Protein AF-A0A1I4W750-F1 (afdb_monomer_lite)

Radius of gyration: 28.83 Å; chains: 1; bounding box: 119×56×58 Å

Secondary structure (DSSP, 8-state):
------------------------PPPHHHHH-----GGGG-----TT--TTTHHHHHHHHHH-EEE-SPPSTT--S--HHHHHHHHHHHH--HHHHHHHTT-SSHHHHHHHHHHHHHH-GGGHHHHHHHHHT--S-EEEEETTEEEEE-THHHHHHHHHTTS-TTTTTT-HHHHHHHHHHTT-TT--HHHHHHHHHS-PPPHHHHHHHHHHHHTS--HHHHHHHHHHSTTTSHHHHHHHHHT--

Structure (mmCIF, N/CA/C/O backbone):
data_AF-A0A1I4W750-F1
#
_entry.id   AF-A0A1I4W750-F1
#
loop_
_atom_site.group_PDB
_atom_site.id
_atom_site.type_symbol
_atom_site.label_atom_id
_atom_site.label_alt_id
_atom_site.label_comp_id
_atom_site.label_asym_id
_atom_site.label_entity_id
_atom_site.label_seq_id
_atom_site.pdbx_PDB_ins_code
_atom_site.Cartn_x
_atom_site.Cartn_y
_atom_site.Cartn_z
_atom_site.occupancy
_atom_site.B_iso_or_equiv
_atom_site.auth_seq_id
_atom_site.auth_comp_id
_atom_site.auth_asym_id
_atom_site.auth_atom_id
_atom_site.pdbx_PDB_model_num
ATOM 1 N N . MET A 1 1 ? 98.056 -35.260 -12.278 1.00 38.66 1 MET A N 1
ATOM 2 C CA . MET A 1 1 ? 97.946 -34.156 -11.297 1.00 38.66 1 MET A CA 1
ATOM 3 C C . MET A 1 1 ? 96.641 -34.309 -10.538 1.00 38.66 1 MET A C 1
ATOM 5 O O . MET A 1 1 ? 95.724 -34.930 -11.050 1.00 38.66 1 MET A O 1
ATOM 9 N N . LYS A 1 2 ? 96.663 -33.876 -9.280 1.00 33.31 2 LYS A N 1
ATOM 10 C CA . LYS A 1 2 ? 95.925 -34.411 -8.132 1.00 33.31 2 LYS A CA 1
ATOM 11 C C . LYS A 1 2 ? 94.395 -34.360 -8.227 1.00 33.31 2 LYS A C 1
ATOM 13 O O . LYS A 1 2 ? 93.810 -33.332 -8.540 1.00 33.31 2 LYS A O 1
ATOM 18 N N . VAL A 1 3 ? 93.817 -35.491 -7.826 1.00 42.12 3 VAL A N 1
ATOM 19 C CA . VAL A 1 3 ? 92.472 -35.687 -7.278 1.00 42.12 3 VAL A CA 1
ATOM 20 C C . VAL A 1 3 ? 92.354 -34.963 -5.935 1.00 42.12 3 VAL A C 1
ATOM 22 O O . VAL A 1 3 ? 93.258 -35.080 -5.109 1.00 42.12 3 VAL A O 1
ATOM 25 N N . SER A 1 4 ? 91.240 -34.270 -5.714 1.00 36.25 4 SER A N 1
ATOM 26 C CA . SER A 1 4 ? 90.586 -34.044 -4.412 1.00 36.25 4 SER A CA 1
ATOM 27 C C . SER A 1 4 ? 89.293 -33.270 -4.704 1.00 36.25 4 SER A C 1
ATOM 29 O O . SER A 1 4 ? 89.349 -32.298 -5.443 1.00 36.25 4 SER A O 1
ATOM 31 N N . GLY A 1 5 ? 88.096 -33.602 -4.240 1.00 37.75 5 GLY A N 1
ATOM 32 C CA . GLY A 1 5 ? 87.638 -34.608 -3.302 1.00 37.75 5 GLY A CA 1
ATOM 33 C C . GLY A 1 5 ? 86.206 -34.245 -2.870 1.00 37.75 5 GLY A C 1
ATOM 34 O O . GLY A 1 5 ? 85.763 -33.120 -3.075 1.00 37.75 5 GLY A O 1
ATOM 35 N N . ILE A 1 6 ? 85.561 -35.206 -2.205 1.00 45.19 6 ILE A N 1
ATOM 36 C CA . ILE A 1 6 ? 84.594 -35.003 -1.110 1.00 45.19 6 ILE A CA 1
ATOM 37 C C . ILE A 1 6 ? 83.117 -34.744 -1.494 1.00 45.19 6 ILE A C 1
ATOM 39 O O . ILE A 1 6 ? 82.680 -33.637 -1.782 1.00 45.19 6 ILE A O 1
ATOM 43 N N . PHE A 1 7 ? 82.352 -35.842 -1.416 1.00 45.00 7 PHE A N 1
ATOM 44 C CA . PHE A 1 7 ? 81.093 -36.016 -0.669 1.00 45.00 7 PHE A CA 1
ATOM 45 C C . PHE A 1 7 ? 80.439 -34.771 -0.029 1.00 45.00 7 PHE A C 1
ATOM 47 O O . PHE A 1 7 ? 80.984 -34.228 0.924 1.00 45.00 7 PHE A O 1
ATOM 54 N N . ALA A 1 8 ? 79.187 -34.471 -0.395 1.00 41.06 8 ALA A N 1
ATOM 55 C CA . ALA A 1 8 ? 78.150 -33.969 0.528 1.00 41.06 8 ALA A CA 1
ATOM 56 C C . ALA A 1 8 ? 76.766 -34.061 -0.153 1.00 41.06 8 ALA A C 1
ATOM 58 O O . ALA A 1 8 ? 76.518 -33.409 -1.158 1.00 41.06 8 ALA A O 1
ATOM 59 N N . VAL A 1 9 ? 75.965 -35.070 0.199 1.00 44.44 9 VAL A N 1
ATOM 60 C CA . VAL A 1 9 ? 74.750 -34.964 1.037 1.00 44.44 9 VAL A CA 1
ATOM 61 C C . VAL A 1 9 ? 73.609 -34.168 0.389 1.00 44.44 9 VAL A C 1
ATOM 63 O O . VAL A 1 9 ? 73.591 -32.944 0.336 1.00 44.44 9 VAL A O 1
ATOM 66 N N . ILE A 1 10 ? 72.618 -34.947 -0.042 1.00 46.97 10 ILE A N 1
ATOM 67 C CA . ILE A 1 10 ? 71.251 -34.560 -0.384 1.00 46.97 10 ILE A CA 1
ATOM 68 C C . ILE A 1 10 ? 70.611 -33.869 0.828 1.00 46.97 10 ILE A C 1
ATOM 70 O O . ILE A 1 10 ? 70.472 -34.486 1.882 1.00 46.97 10 ILE A O 1
ATOM 74 N N . LEU A 1 11 ? 70.160 -32.625 0.660 1.00 40.12 11 LEU A N 1
ATOM 75 C CA . LEU A 1 11 ? 69.142 -32.030 1.524 1.00 40.12 11 LEU A CA 1
ATOM 76 C C . LEU A 1 11 ? 68.148 -31.248 0.656 1.00 40.12 11 LEU A C 1
ATOM 78 O O . LEU A 1 11 ? 68.338 -30.081 0.323 1.00 40.12 11 LEU A O 1
ATOM 82 N N . THR A 1 12 ? 67.082 -31.928 0.249 1.00 44.03 12 THR A N 1
ATOM 83 C CA . THR A 1 12 ? 65.890 -31.319 -0.341 1.00 44.03 12 THR A CA 1
ATOM 84 C C . THR A 1 12 ? 65.170 -30.505 0.732 1.00 44.03 12 THR A C 1
ATOM 86 O O . THR A 1 12 ? 64.362 -31.046 1.484 1.00 44.03 12 THR A O 1
ATOM 89 N N . ILE A 1 13 ? 65.452 -29.205 0.818 1.00 43.91 13 ILE A N 1
ATOM 90 C CA . ILE A 1 13 ? 64.596 -28.266 1.551 1.00 43.91 13 ILE A CA 1
ATOM 91 C C . ILE A 1 13 ? 63.452 -27.897 0.608 1.00 43.91 13 ILE A C 1
ATOM 93 O O . ILE A 1 13 ? 63.533 -26.949 -0.170 1.00 43.91 13 ILE A O 1
ATOM 97 N N . THR A 1 14 ? 62.379 -28.684 0.642 1.00 47.34 14 THR A N 1
ATOM 98 C CA . THR A 1 14 ? 61.088 -28.251 0.112 1.00 47.34 14 THR A CA 1
ATOM 99 C C . THR A 1 14 ? 60.612 -27.091 0.978 1.00 47.34 14 THR A C 1
ATOM 101 O O . THR A 1 14 ? 60.123 -27.300 2.089 1.00 47.34 14 THR A O 1
ATOM 104 N N . LEU A 1 15 ? 60.779 -25.864 0.486 1.00 38.19 15 LEU A N 1
ATOM 105 C CA . LEU A 1 15 ? 60.087 -24.692 1.009 1.00 38.19 15 LEU A CA 1
ATOM 106 C C . LEU A 1 15 ? 58.591 -24.882 0.734 1.00 38.19 15 LEU A C 1
ATOM 108 O O . LEU A 1 15 ? 58.060 -24.425 -0.276 1.00 38.19 15 LEU A O 1
ATOM 112 N N . PHE A 1 16 ? 57.914 -25.593 1.637 1.00 39.41 16 PHE A N 1
ATOM 113 C CA . PHE A 1 16 ? 56.481 -25.446 1.837 1.00 39.41 16 PHE A CA 1
ATOM 114 C C . PHE A 1 16 ? 56.254 -23.988 2.229 1.00 39.41 16 PHE A C 1
ATOM 116 O O . PHE A 1 16 ? 56.382 -23.601 3.390 1.00 39.41 16 PHE A O 1
ATOM 123 N N . SER A 1 17 ? 55.969 -23.158 1.229 1.00 35.94 17 SER A N 1
ATOM 124 C CA . SER A 1 17 ? 55.389 -21.845 1.444 1.00 35.94 17 SER A CA 1
ATOM 125 C C . SER A 1 17 ? 53.976 -22.084 1.974 1.00 35.94 17 SER A C 1
ATOM 127 O O . SER A 1 17 ? 53.010 -22.200 1.222 1.00 35.94 17 SER A O 1
ATOM 129 N N . CYS A 1 18 ? 53.871 -22.254 3.292 1.00 39.53 18 CYS A N 1
ATOM 130 C CA . CYS A 1 18 ? 52.630 -22.062 4.017 1.00 39.53 18 CYS A CA 1
ATOM 131 C C . CYS A 1 18 ? 52.207 -20.610 3.785 1.00 39.53 18 CYS A C 1
ATOM 133 O O . CYS A 1 18 ? 52.582 -19.715 4.538 1.00 39.53 18 CYS A O 1
ATOM 135 N N . HIS A 1 19 ? 51.406 -20.362 2.751 1.00 44.03 19 HIS A N 1
ATOM 136 C CA . HIS A 1 19 ? 50.415 -19.302 2.837 1.00 44.03 19 HIS A CA 1
ATOM 137 C C . HIS A 1 19 ? 49.451 -19.713 3.949 1.00 44.03 19 HIS A C 1
ATOM 139 O O . HIS A 1 19 ? 48.446 -20.382 3.711 1.00 44.03 19 HIS A O 1
ATOM 145 N N . GLN A 1 20 ? 49.789 -19.348 5.189 1.00 44.53 20 GLN A N 1
ATOM 146 C CA . GLN A 1 20 ? 48.770 -19.150 6.202 1.00 44.53 20 GLN A CA 1
ATOM 147 C C . GLN A 1 20 ? 47.792 -18.152 5.588 1.00 44.53 20 GLN A C 1
ATOM 149 O O . GLN A 1 20 ? 48.117 -16.980 5.410 1.00 44.53 20 GLN A O 1
ATOM 154 N N . LYS A 1 21 ? 46.613 -18.641 5.188 1.00 46.72 21 LYS A N 1
ATOM 155 C CA . LYS A 1 21 ? 45.444 -17.782 5.061 1.00 46.72 21 LYS A CA 1
ATOM 156 C C . LYS A 1 21 ? 45.343 -17.078 6.403 1.00 46.72 21 LYS A C 1
ATOM 158 O O . LYS A 1 21 ? 45.044 -17.724 7.403 1.00 46.72 21 LYS A O 1
ATOM 163 N N . GLU A 1 22 ? 45.653 -15.789 6.430 1.00 49.31 22 GLU A N 1
ATOM 164 C CA . GLU A 1 22 ? 45.221 -14.946 7.528 1.00 49.31 22 GLU A CA 1
ATOM 165 C C . GLU A 1 22 ? 43.698 -15.062 7.555 1.00 49.31 22 GLU A C 1
ATOM 167 O O . GLU A 1 22 ? 42.996 -14.528 6.692 1.00 49.31 22 GLU A O 1
ATOM 172 N N . GLU A 1 23 ? 43.182 -15.848 8.497 1.00 51.22 23 GLU A N 1
ATOM 173 C CA . GLU A 1 23 ? 41.786 -15.769 8.882 1.00 51.22 23 GLU A CA 1
ATOM 174 C C . GLU A 1 23 ? 41.585 -14.346 9.390 1.00 51.22 23 GLU A C 1
ATOM 176 O O . GLU A 1 23 ? 41.929 -14.012 10.527 1.00 51.22 23 GLU A O 1
ATOM 181 N N . LYS A 1 24 ? 41.095 -13.470 8.505 1.00 55.84 24 LYS A N 1
ATOM 182 C CA . LYS A 1 24 ? 40.598 -12.159 8.898 1.00 55.84 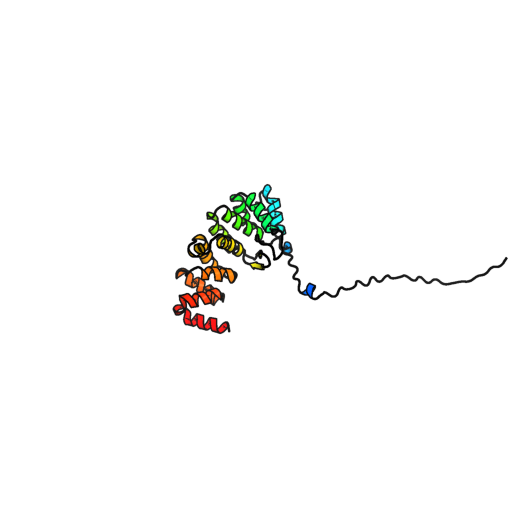24 LYS A CA 1
ATOM 183 C C . LYS A 1 24 ? 39.534 -12.418 9.951 1.00 55.84 24 LYS A C 1
ATOM 185 O O . LYS A 1 24 ? 38.442 -12.882 9.629 1.00 55.84 24 LYS A O 1
ATOM 190 N N . LYS A 1 25 ? 39.877 -12.170 11.216 1.00 58.31 25 LYS A N 1
ATOM 191 C CA . LYS A 1 25 ? 38.898 -12.157 12.298 1.00 58.31 25 LYS A CA 1
ATOM 192 C C . LYS A 1 25 ? 37.808 -11.173 11.870 1.00 58.31 25 LYS A C 1
ATOM 194 O O . LYS A 1 25 ? 38.175 -10.047 11.524 1.00 58.31 25 LYS A O 1
ATOM 199 N N . PRO A 1 26 ? 36.530 -11.584 11.836 1.00 54.59 26 PRO A N 1
ATOM 200 C CA . PRO A 1 26 ? 35.458 -10.700 11.406 1.00 54.59 26 PRO A CA 1
ATOM 201 C C . PRO A 1 26 ? 35.518 -9.442 12.265 1.00 54.59 26 PRO A C 1
ATOM 203 O O . PRO A 1 26 ? 35.554 -9.519 13.499 1.00 54.59 26 PRO A O 1
ATOM 206 N N . VAL A 1 27 ? 35.629 -8.286 11.614 1.00 62.16 27 VAL A N 1
ATOM 207 C CA . VAL A 1 27 ? 35.565 -7.014 12.328 1.00 62.16 27 VAL A CA 1
ATOM 208 C C . VAL A 1 27 ? 34.128 -6.894 12.824 1.00 62.16 27 VAL A C 1
ATOM 210 O O . VAL A 1 27 ? 33.207 -7.323 12.139 1.00 62.16 27 VAL A O 1
ATOM 213 N N . ILE A 1 28 ? 33.903 -6.342 14.018 1.00 60.75 28 ILE A N 1
ATOM 214 C CA . ILE A 1 28 ? 32.554 -6.230 14.607 1.00 60.75 28 ILE A CA 1
ATOM 215 C C . ILE A 1 28 ? 31.558 -5.588 13.624 1.00 60.75 28 ILE A C 1
ATOM 217 O O . ILE A 1 28 ? 30.398 -5.970 13.600 1.00 60.75 28 ILE A O 1
ATOM 221 N N . THR A 1 29 ? 32.014 -4.677 12.764 1.00 58.53 29 THR A N 1
ATOM 222 C CA . THR A 1 29 ? 31.214 -4.110 11.671 1.00 58.53 29 THR A CA 1
ATOM 223 C C . THR A 1 29 ? 30.664 -5.149 10.699 1.00 58.53 29 THR A C 1
ATOM 225 O O . THR A 1 29 ? 29.508 -5.021 10.328 1.00 58.53 29 THR A O 1
ATOM 228 N N . ASP A 1 30 ? 31.418 -6.192 10.352 1.00 59.22 30 ASP A N 1
ATOM 229 C CA . ASP A 1 30 ? 30.972 -7.250 9.432 1.00 59.22 30 ASP A CA 1
ATOM 230 C C . ASP A 1 30 ? 29.878 -8.133 10.064 1.00 59.22 30 ASP A C 1
ATOM 232 O O . ASP A 1 30 ? 29.073 -8.733 9.360 1.00 59.22 30 ASP A O 1
ATOM 236 N N . LEU A 1 31 ? 29.831 -8.199 11.403 1.00 59.12 31 LEU A N 1
ATOM 237 C CA . LEU A 1 31 ? 28.767 -8.861 12.173 1.00 59.12 31 LEU A CA 1
ATOM 238 C C . LEU A 1 31 ? 27.527 -7.972 12.368 1.00 59.12 31 LEU A C 1
ATOM 240 O O . LEU A 1 31 ? 26.495 -8.465 12.813 1.00 59.12 31 LEU A O 1
ATOM 244 N N . LEU A 1 32 ? 27.644 -6.670 12.095 1.00 57.28 32 LEU A N 1
ATOM 245 C CA . LEU A 1 32 ? 26.581 -5.673 12.254 1.00 57.28 32 LEU A CA 1
ATOM 246 C C . LEU A 1 32 ? 26.037 -5.168 10.910 1.00 57.28 32 LEU A C 1
ATOM 248 O O . LEU A 1 32 ? 25.091 -4.382 10.891 1.00 57.28 32 LEU A O 1
ATOM 252 N N . THR A 1 33 ? 26.641 -5.576 9.796 1.00 57.47 33 THR A N 1
ATOM 253 C CA . THR A 1 33 ? 26.137 -5.317 8.450 1.00 57.47 33 THR A CA 1
ATOM 254 C C . THR A 1 33 ? 25.256 -6.472 8.007 1.00 57.47 33 THR A C 1
ATOM 256 O O . THR A 1 33 ? 25.757 -7.546 7.679 1.00 57.47 33 THR A O 1
ATOM 259 N N . ASP A 1 34 ? 23.950 -6.230 7.964 1.00 59.03 34 ASP A N 1
ATOM 260 C CA . ASP A 1 34 ? 23.022 -7.116 7.271 1.00 59.03 34 ASP A CA 1
ATOM 261 C C . ASP A 1 34 ? 23.288 -7.046 5.756 1.00 59.03 34 ASP A C 1
ATOM 263 O O . ASP A 1 34 ? 23.282 -5.969 5.151 1.00 59.03 34 ASP A O 1
ATOM 267 N N . ASP A 1 35 ? 23.546 -8.203 5.139 1.00 62.59 35 ASP A N 1
ATOM 268 C CA . ASP A 1 35 ? 23.645 -8.343 3.684 1.00 62.59 35 ASP A CA 1
ATOM 269 C C . ASP A 1 35 ? 22.237 -8.482 3.094 1.00 62.59 35 ASP A C 1
ATOM 271 O O . ASP A 1 35 ? 21.648 -9.568 3.039 1.00 62.59 35 ASP A O 1
ATOM 275 N N . PHE A 1 36 ? 21.666 -7.345 2.704 1.00 67.62 36 PHE A N 1
ATOM 276 C CA . PHE A 1 36 ? 20.333 -7.260 2.123 1.00 67.62 36 PHE A CA 1
ATOM 277 C C . PHE A 1 36 ? 20.334 -7.655 0.636 1.00 67.62 36 PHE A C 1
ATOM 279 O O . PHE A 1 36 ? 20.197 -6.814 -0.254 1.00 67.62 36 PHE A O 1
ATOM 286 N N . ASP A 1 37 ? 20.478 -8.950 0.352 1.00 78.06 37 ASP A N 1
ATOM 287 C CA . ASP A 1 37 ? 20.351 -9.485 -1.008 1.00 78.06 37 ASP A CA 1
ATOM 288 C C . ASP A 1 37 ? 18.903 -9.893 -1.328 1.00 78.06 37 ASP A C 1
ATOM 290 O O . ASP A 1 37 ? 18.505 -11.052 -1.180 1.00 78.06 37 ASP A O 1
ATOM 294 N N . TYR A 1 38 ? 18.121 -8.928 -1.812 1.00 80.81 38 TYR A N 1
ATOM 295 C CA . TYR A 1 38 ? 16.720 -9.117 -2.217 1.00 80.81 38 TYR A CA 1
ATOM 296 C C . TYR A 1 38 ? 16.552 -9.911 -3.523 1.00 80.81 38 TYR A C 1
ATOM 298 O O . TYR A 1 38 ? 15.435 -10.285 -3.896 1.00 80.81 38 TYR A O 1
ATOM 306 N N . THR A 1 39 ? 17.650 -10.174 -4.241 1.00 81.94 39 THR A N 1
ATOM 307 C CA . THR A 1 39 ? 17.609 -10.840 -5.549 1.00 81.94 39 THR A CA 1
ATOM 308 C C . THR A 1 39 ? 17.369 -12.345 -5.432 1.00 81.94 39 THR A C 1
ATOM 310 O O . THR A 1 39 ? 16.914 -12.971 -6.390 1.00 81.94 39 THR A O 1
ATOM 313 N N . LYS A 1 40 ? 17.605 -12.928 -4.249 1.00 77.69 40 LYS A N 1
ATOM 314 C CA . LYS A 1 40 ? 17.425 -14.365 -3.975 1.00 77.69 40 LYS A CA 1
ATOM 315 C C . LYS A 1 40 ? 15.981 -14.834 -4.161 1.00 77.69 40 LYS A C 1
ATOM 317 O O . LYS A 1 40 ? 15.767 -15.947 -4.636 1.00 77.69 40 LYS A O 1
ATOM 322 N N . ASP A 1 41 ? 15.018 -13.962 -3.873 1.00 80.75 41 ASP A N 1
ATOM 323 C CA . ASP A 1 41 ? 13.582 -14.246 -3.985 1.00 80.75 41 ASP A CA 1
ATOM 324 C C . ASP A 1 41 ? 12.957 -13.658 -5.264 1.00 80.75 41 ASP A C 1
ATOM 326 O O . ASP A 1 41 ? 11.731 -13.584 -5.408 1.00 80.75 41 ASP A O 1
ATOM 330 N N . ALA A 1 42 ? 13.789 -13.223 -6.218 1.00 85.75 42 ALA A N 1
ATOM 331 C CA . ALA A 1 42 ? 13.329 -12.629 -7.464 1.00 85.75 42 ALA A CA 1
ATOM 332 C C . ALA A 1 42 ? 12.555 -13.643 -8.318 1.00 85.75 42 ALA A C 1
ATOM 334 O O . ALA A 1 42 ? 13.102 -14.600 -8.869 1.00 85.75 42 ALA A O 1
ATOM 335 N N . VAL A 1 43 ? 11.261 -13.386 -8.507 1.00 88.81 43 VAL A N 1
ATOM 336 C CA . VAL A 1 43 ? 10.428 -14.139 -9.449 1.00 88.81 43 VAL A CA 1
ATOM 337 C C . VAL A 1 43 ? 10.452 -13.441 -10.800 1.00 88.81 43 VAL A C 1
ATOM 339 O O . VAL A 1 43 ? 10.073 -12.276 -10.898 1.00 88.81 43 VAL A O 1
ATOM 342 N N . PHE A 1 44 ? 10.850 -14.152 -11.856 1.00 89.31 44 PHE A N 1
ATOM 343 C CA . PHE A 1 44 ? 10.721 -13.665 -13.228 1.00 89.31 44 PHE A CA 1
ATOM 344 C C . PHE A 1 44 ? 9.514 -14.306 -13.911 1.00 89.31 44 PHE A C 1
ATOM 346 O O . PHE A 1 44 ? 9.558 -15.459 -14.341 1.00 89.31 44 PHE A O 1
ATOM 353 N N . ASP A 1 45 ? 8.435 -13.538 -14.029 1.00 91.19 45 ASP A N 1
ATOM 354 C CA . ASP A 1 45 ? 7.233 -13.941 -14.746 1.00 91.19 45 ASP A CA 1
ATOM 355 C C . ASP A 1 45 ? 7.108 -13.152 -16.048 1.00 91.19 45 ASP A C 1
ATOM 357 O O . ASP A 1 45 ? 6.840 -11.951 -16.057 1.00 91.19 45 ASP A O 1
ATOM 361 N N . SER A 1 46 ? 7.352 -13.850 -17.155 1.00 87.25 46 SER A N 1
ATOM 362 C CA . SER A 1 46 ? 7.236 -13.300 -18.508 1.00 87.25 46 SER A CA 1
ATOM 363 C C . SER A 1 46 ? 5.924 -13.677 -19.194 1.00 87.25 46 SER A C 1
ATOM 365 O O . SER A 1 46 ? 5.716 -13.310 -20.356 1.00 87.25 46 SER A O 1
ATOM 367 N N . LEU A 1 47 ? 5.038 -14.396 -18.495 1.00 85.00 47 LEU A N 1
ATOM 368 C CA . LEU A 1 47 ? 3.736 -14.759 -19.027 1.00 85.00 47 LEU A CA 1
ATOM 369 C C . LEU A 1 47 ? 2.927 -13.480 -19.262 1.00 85.00 47 LEU A C 1
ATOM 371 O O . LEU A 1 47 ? 2.859 -12.607 -18.403 1.00 85.00 47 LEU A O 1
ATOM 375 N N . ASN A 1 48 ? 2.341 -13.354 -20.452 1.00 83.56 48 ASN A N 1
ATOM 376 C CA . ASN A 1 48 ? 1.557 -12.185 -20.867 1.00 83.56 48 ASN A CA 1
ATOM 377 C C . ASN A 1 48 ? 2.320 -10.845 -20.859 1.00 83.56 48 ASN A C 1
ATOM 379 O O . ASN A 1 48 ? 1.691 -9.794 -20.922 1.00 83.56 48 ASN A O 1
ATOM 383 N N . VAL A 1 49 ? 3.662 -10.856 -20.838 1.00 94.38 49 VAL A N 1
ATOM 384 C CA . VAL A 1 49 ? 4.471 -9.632 -20.944 1.00 94.38 49 VAL A CA 1
ATOM 385 C C . VAL A 1 49 ? 4.718 -9.282 -22.422 1.00 94.38 49 VAL A C 1
ATOM 387 O O . VAL A 1 49 ? 5.412 -10.043 -23.120 1.00 94.38 49 VAL A O 1
ATOM 390 N N . PRO A 1 50 ? 4.219 -8.126 -22.912 1.00 94.31 50 PRO A N 1
ATOM 391 C CA . PRO A 1 50 ? 4.454 -7.654 -24.275 1.00 94.31 50 PRO A CA 1
ATOM 392 C C . PRO A 1 50 ? 5.944 -7.571 -24.595 1.00 94.31 50 PRO A C 1
ATOM 394 O O . PRO A 1 50 ? 6.755 -7.178 -23.753 1.00 94.31 50 PRO A O 1
ATOM 397 N N . GLN A 1 51 ? 6.321 -7.906 -25.832 1.00 95.81 51 GLN A N 1
ATOM 398 C CA . GLN A 1 51 ? 7.730 -7.999 -26.231 1.00 95.81 51 GLN A CA 1
ATOM 399 C C . GLN A 1 51 ? 8.519 -6.718 -25.927 1.00 95.81 51 GLN A C 1
ATOM 401 O O . GLN A 1 51 ? 9.648 -6.804 -25.443 1.00 95.81 51 GLN A O 1
ATOM 406 N N . HIS A 1 52 ? 7.916 -5.548 -26.150 1.00 97.62 52 HIS A N 1
ATOM 407 C CA . HIS A 1 52 ? 8.569 -4.259 -25.934 1.00 97.62 52 HIS A CA 1
ATOM 408 C C . HIS A 1 52 ? 8.785 -3.917 -24.444 1.00 97.62 52 HIS A C 1
ATOM 410 O O . HIS A 1 52 ? 9.658 -3.112 -24.128 1.00 97.62 52 HIS A O 1
ATOM 416 N N . LEU A 1 53 ? 8.058 -4.563 -23.521 1.00 98.12 53 LEU A N 1
ATOM 417 C CA . LEU A 1 53 ? 8.194 -4.366 -22.071 1.00 98.12 53 LEU A CA 1
ATOM 418 C C . LEU A 1 53 ? 9.104 -5.396 -21.398 1.00 98.12 53 LEU A C 1
ATOM 420 O O . LEU A 1 53 ? 9.559 -5.160 -20.280 1.00 98.12 53 LEU A O 1
ATOM 424 N N . ARG A 1 54 ? 9.426 -6.517 -22.062 1.00 96.44 54 ARG A N 1
ATOM 425 C CA . ARG A 1 54 ? 10.173 -7.642 -21.459 1.00 96.44 54 ARG A CA 1
ATOM 426 C C . ARG A 1 54 ? 11.469 -7.226 -20.782 1.00 96.44 54 ARG A C 1
ATOM 428 O O . ARG A 1 54 ? 11.769 -7.721 -19.699 1.00 96.44 54 ARG A O 1
ATOM 435 N N . LYS A 1 55 ? 12.235 -6.322 -21.402 1.00 97.31 55 LYS A N 1
ATOM 436 C CA . LYS A 1 55 ? 13.479 -5.831 -20.802 1.00 97.31 55 LYS A CA 1
ATOM 437 C C . LYS A 1 55 ? 13.206 -5.052 -19.514 1.00 97.31 55 LYS A C 1
ATOM 439 O O . LYS A 1 55 ? 13.846 -5.326 -18.511 1.00 97.31 55 LYS A O 1
ATOM 444 N N . ILE A 1 56 ? 12.247 -4.129 -19.535 1.00 98.19 56 ILE A N 1
ATOM 445 C CA . ILE A 1 56 ? 11.905 -3.303 -18.370 1.00 98.19 56 ILE A CA 1
ATOM 446 C C . ILE A 1 56 ? 11.378 -4.187 -17.232 1.00 98.19 56 ILE A C 1
ATOM 448 O O . ILE A 1 56 ? 11.831 -4.064 -16.099 1.00 98.19 56 ILE A O 1
ATOM 452 N N . VAL A 1 57 ? 10.486 -5.129 -17.548 1.00 97.88 57 VAL A N 1
ATOM 453 C CA . VAL A 1 57 ? 9.948 -6.114 -16.597 1.00 97.88 57 VAL A CA 1
ATOM 454 C C . VAL A 1 57 ? 11.057 -6.962 -15.979 1.00 97.88 57 VAL A C 1
ATOM 456 O O . VAL A 1 57 ? 11.074 -7.152 -14.763 1.00 97.88 57 VAL A O 1
ATOM 459 N N . LYS A 1 58 ? 12.016 -7.430 -16.787 1.00 96.62 58 LYS A N 1
ATOM 460 C CA . LYS A 1 58 ? 13.182 -8.169 -16.294 1.00 96.62 58 LYS A CA 1
ATOM 461 C C . LYS A 1 58 ? 14.051 -7.318 -15.377 1.00 96.62 58 LYS A C 1
ATOM 463 O O . LYS A 1 58 ? 14.455 -7.808 -14.327 1.00 96.62 58 LYS A O 1
ATOM 468 N N . ASP A 1 59 ? 14.319 -6.073 -15.758 1.00 97.31 59 ASP A N 1
ATOM 469 C CA . ASP A 1 59 ? 15.161 -5.166 -14.979 1.00 97.31 59 ASP A CA 1
ATOM 470 C C . ASP A 1 59 ? 14.511 -4.860 -13.609 1.00 97.31 59 ASP A C 1
ATOM 472 O O . ASP A 1 59 ? 15.211 -4.873 -12.601 1.00 97.31 59 ASP A O 1
ATOM 476 N N . ILE A 1 60 ? 13.180 -4.685 -13.547 1.00 97.75 60 ILE A N 1
ATOM 477 C CA . ILE A 1 60 ? 12.436 -4.507 -12.280 1.00 97.75 60 ILE A CA 1
ATOM 478 C C . ILE A 1 60 ? 12.470 -5.776 -11.426 1.00 97.75 60 ILE A C 1
ATOM 480 O O . ILE A 1 60 ? 12.812 -5.735 -10.242 1.00 97.75 60 ILE A O 1
ATOM 484 N N . SER A 1 61 ? 12.118 -6.909 -12.039 1.00 96.75 61 SER A N 1
ATOM 485 C CA . SER A 1 61 ? 11.960 -8.183 -11.330 1.00 96.75 61 SER A CA 1
ATOM 486 C C . SER A 1 61 ? 13.283 -8.696 -10.768 1.00 96.75 61 SER A C 1
ATOM 488 O O . SER A 1 61 ? 13.284 -9.300 -9.706 1.00 96.75 61 SER A O 1
ATOM 490 N N . SER A 1 62 ? 14.403 -8.438 -11.456 1.00 95.56 62 SER A N 1
ATOM 491 C CA . SER A 1 62 ? 15.741 -8.859 -11.009 1.00 95.56 62 SER A CA 1
ATOM 492 C C . SER A 1 62 ? 16.191 -8.153 -9.730 1.00 95.56 62 SER A C 1
ATOM 494 O O . SER A 1 62 ? 16.937 -8.737 -8.956 1.00 95.56 62 SER A O 1
ATOM 496 N N . LEU A 1 63 ? 15.768 -6.902 -9.524 1.00 95.19 63 LEU A N 1
ATOM 497 C CA . LEU A 1 63 ? 16.099 -6.142 -8.317 1.00 95.19 63 LEU A CA 1
ATOM 498 C C . LEU A 1 63 ? 15.159 -6.483 -7.153 1.00 95.19 63 LEU A C 1
ATOM 500 O O . LEU A 1 63 ? 15.579 -6.422 -6.005 1.00 95.19 63 LEU A O 1
ATOM 504 N N . ASN A 1 64 ? 13.909 -6.856 -7.456 1.00 95.81 64 ASN A N 1
ATOM 505 C CA . ASN A 1 64 ? 12.926 -7.381 -6.500 1.00 95.81 64 ASN A CA 1
ATOM 506 C C . ASN A 1 64 ? 12.724 -6.533 -5.224 1.00 95.81 64 ASN A C 1
ATOM 508 O O . ASN A 1 64 ? 12.365 -7.047 -4.168 1.00 95.81 64 ASN A O 1
ATOM 512 N N . ILE A 1 65 ? 12.901 -5.217 -5.346 1.00 95.94 65 ILE A N 1
ATOM 513 C CA . ILE A 1 65 ? 12.681 -4.234 -4.284 1.00 95.94 65 ILE A CA 1
ATOM 514 C C . ILE A 1 65 ? 11.824 -3.076 -4.802 1.00 95.94 65 ILE A C 1
ATOM 516 O O . ILE A 1 65 ? 12.044 -2.570 -5.905 1.00 95.94 65 ILE A O 1
ATOM 520 N N . TYR A 1 66 ? 10.824 -2.657 -4.035 1.00 97.12 66 TYR A N 1
ATOM 521 C CA . TYR A 1 66 ? 10.081 -1.436 -4.311 1.00 97.12 66 TYR A CA 1
ATOM 522 C C . TYR A 1 66 ? 10.853 -0.233 -3.759 1.00 97.12 66 TYR A C 1
ATOM 524 O O . TYR A 1 66 ? 10.988 -0.062 -2.552 1.00 97.12 66 TYR A O 1
ATOM 532 N N . GLU A 1 67 ? 11.340 0.614 -4.657 1.00 96.19 67 GLU A N 1
ATOM 533 C CA . GLU A 1 67 ? 12.026 1.862 -4.330 1.00 96.19 67 GLU A CA 1
ATOM 534 C C . GLU A 1 67 ? 11.170 3.082 -4.693 1.00 96.19 67 GLU A C 1
ATOM 536 O O . GLU A 1 67 ? 10.548 3.126 -5.765 1.00 96.19 67 GLU A O 1
ATOM 541 N N . THR A 1 68 ? 11.180 4.093 -3.823 1.00 93.56 68 THR A N 1
ATOM 542 C CA . THR A 1 68 ? 10.625 5.427 -4.107 1.00 93.56 68 THR A CA 1
ATOM 543 C C . THR A 1 68 ? 11.649 6.302 -4.846 1.00 93.56 68 THR A C 1
ATOM 545 O O . THR A 1 68 ? 12.770 5.882 -5.126 1.00 93.56 68 THR A O 1
ATOM 548 N N . GLU A 1 69 ? 11.279 7.539 -5.195 1.00 91.25 69 GLU A N 1
ATOM 549 C CA . GLU A 1 69 ? 12.206 8.478 -5.845 1.00 91.25 69 GLU A CA 1
ATOM 550 C C . GLU A 1 69 ? 13.394 8.863 -4.955 1.00 91.25 69 GLU A C 1
ATOM 552 O O . GLU A 1 69 ? 14.477 9.168 -5.459 1.00 91.25 69 GLU A O 1
ATOM 557 N N . GLN A 1 70 ? 13.197 8.866 -3.635 1.00 84.06 70 GLN A N 1
ATOM 558 C CA . GLN A 1 70 ? 14.207 9.337 -2.700 1.00 84.06 70 GLN A CA 1
ATOM 559 C C . GLN A 1 70 ? 15.247 8.250 -2.436 1.00 84.06 70 GLN A C 1
ATOM 561 O O . GLN A 1 70 ? 14.944 7.187 -1.895 1.00 84.06 70 GLN A O 1
ATOM 566 N N . GLY A 1 71 ? 16.498 8.550 -2.786 1.00 81.44 71 GLY A N 1
ATOM 567 C CA . GLY A 1 71 ? 17.652 7.776 -2.343 1.00 81.44 71 GLY A CA 1
ATOM 568 C C . GLY A 1 71 ? 17.984 8.026 -0.869 1.00 81.44 71 GLY A C 1
ATOM 569 O O . GLY A 1 71 ? 17.458 8.940 -0.230 1.00 81.44 71 GLY A O 1
ATOM 570 N N . GLY A 1 72 ? 18.865 7.193 -0.310 1.00 76.88 72 GLY A N 1
ATOM 571 C CA . GLY A 1 72 ? 19.372 7.377 1.051 1.00 76.88 72 GLY A CA 1
ATOM 572 C C . GLY A 1 72 ? 20.107 8.710 1.235 1.00 76.88 72 GLY A C 1
ATOM 573 O O . GLY A 1 72 ? 20.473 9.385 0.274 1.00 76.88 72 GLY A O 1
ATOM 574 N N . LYS A 1 73 ? 20.354 9.109 2.487 1.00 77.06 73 LYS A N 1
ATOM 575 C CA . LYS A 1 73 ? 21.093 10.341 2.796 1.00 77.06 73 LYS A CA 1
ATOM 576 C C . LYS A 1 73 ? 22.447 10.352 2.074 1.00 77.06 73 LYS A C 1
ATOM 578 O O . LYS A 1 73 ? 23.271 9.471 2.290 1.00 77.06 73 LYS A O 1
ATOM 583 N N . GLY A 1 74 ? 22.677 11.381 1.258 1.00 78.00 74 GLY A N 1
ATOM 584 C CA . GLY A 1 74 ? 23.899 11.529 0.459 1.00 78.00 74 GLY A CA 1
ATOM 585 C C . GLY A 1 74 ? 23.862 10.831 -0.904 1.00 78.00 74 GLY A C 1
ATOM 586 O O . GLY A 1 74 ? 24.825 10.952 -1.655 1.00 78.00 74 GLY A O 1
ATOM 587 N N . ALA A 1 75 ? 22.768 10.146 -1.251 1.00 82.44 75 ALA A N 1
ATOM 588 C CA . ALA A 1 75 ? 22.567 9.632 -2.597 1.00 82.44 75 ALA A CA 1
ATOM 589 C C . ALA A 1 75 ? 22.382 10.794 -3.580 1.00 82.44 75 ALA A C 1
ATOM 591 O O . ALA A 1 75 ? 21.536 11.667 -3.386 1.00 82.44 75 ALA A O 1
ATOM 592 N N . THR A 1 76 ? 23.181 10.791 -4.641 1.00 79.44 76 THR A N 1
ATOM 593 C CA . THR A 1 76 ? 23.064 11.733 -5.763 1.00 79.44 76 THR A CA 1
ATOM 594 C C . THR A 1 76 ? 22.164 11.199 -6.870 1.00 79.44 76 THR A C 1
ATOM 596 O O . THR A 1 76 ? 21.655 11.969 -7.680 1.00 79.44 76 THR A O 1
ATOM 599 N N . ASP A 1 77 ? 21.959 9.882 -6.889 1.00 86.94 77 ASP A N 1
ATOM 600 C CA . ASP A 1 77 ? 21.301 9.183 -7.979 1.00 86.94 77 ASP A CA 1
ATOM 601 C C . ASP A 1 77 ? 19.914 8.698 -7.558 1.00 86.94 77 ASP A C 1
ATOM 603 O O . ASP A 1 77 ? 19.709 8.200 -6.451 1.00 86.94 77 ASP A O 1
ATOM 607 N N . THR A 1 78 ? 18.963 8.781 -8.487 1.00 91.19 78 THR A N 1
ATOM 608 C CA . THR A 1 78 ? 17.636 8.179 -8.329 1.00 91.19 78 THR A CA 1
ATOM 609 C C . THR A 1 78 ? 17.752 6.658 -8.170 1.00 91.19 78 THR A C 1
ATOM 611 O O . THR A 1 78 ? 18.456 6.051 -8.983 1.00 91.19 78 THR A O 1
ATOM 614 N N . PRO A 1 79 ? 17.031 6.015 -7.237 1.00 94.69 79 PRO A N 1
ATOM 615 C CA . PRO A 1 79 ? 17.058 4.563 -7.059 1.00 94.69 79 PRO A CA 1
ATOM 616 C C . PRO A 1 79 ? 16.764 3.772 -8.344 1.00 94.69 79 PRO A C 1
ATOM 618 O O . PRO A 1 79 ? 16.019 4.212 -9.231 1.00 94.69 79 PRO A O 1
ATOM 621 N N . ALA A 1 80 ? 17.405 2.613 -8.496 1.00 95.31 80 ALA A N 1
ATOM 622 C CA . ALA A 1 80 ? 17.459 1.898 -9.769 1.00 95.31 80 ALA A CA 1
ATOM 623 C C . ALA A 1 80 ? 16.083 1.395 -10.222 1.00 95.31 80 ALA A C 1
ATOM 625 O O . ALA A 1 80 ? 15.719 1.570 -11.393 1.00 95.31 80 ALA A O 1
ATOM 626 N N . ASN A 1 81 ? 15.306 0.831 -9.303 1.00 96.00 81 ASN A N 1
ATOM 627 C CA . ASN A 1 81 ? 13.969 0.335 -9.574 1.00 96.00 81 ASN A CA 1
ATOM 628 C C . ASN A 1 81 ? 12.950 1.454 -9.736 1.00 96.00 81 ASN A C 1
ATOM 630 O O . ASN A 1 81 ? 12.090 1.342 -10.611 1.00 96.00 81 ASN A O 1
ATOM 634 N N . PHE A 1 82 ? 13.119 2.592 -9.058 1.00 97.31 82 PHE A N 1
ATOM 635 C CA . PHE A 1 82 ? 12.307 3.768 -9.362 1.00 97.31 82 PHE A CA 1
ATOM 636 C C . PHE A 1 82 ? 12.543 4.267 -10.799 1.00 97.31 82 PHE A C 1
ATOM 638 O O . PHE A 1 82 ? 11.592 4.533 -11.540 1.00 97.31 82 PHE A O 1
ATOM 645 N N . ARG A 1 83 ? 13.799 4.310 -11.273 1.00 97.56 83 ARG A N 1
ATOM 646 C CA . ARG A 1 83 ? 14.088 4.641 -12.684 1.00 97.56 83 ARG A CA 1
ATOM 647 C C . ARG A 1 83 ? 13.453 3.640 -13.649 1.00 97.56 83 ARG A C 1
ATOM 649 O O . ARG A 1 83 ? 12.932 4.045 -14.691 1.00 97.56 83 ARG A O 1
ATOM 656 N N . ASN A 1 84 ? 13.501 2.345 -13.337 1.00 98.38 84 ASN A N 1
ATOM 657 C CA . ASN A 1 84 ? 12.880 1.316 -14.171 1.00 98.38 84 ASN A CA 1
ATOM 658 C C . ASN A 1 84 ? 11.349 1.427 -14.170 1.00 98.38 84 ASN A C 1
ATOM 660 O O . ASN A 1 84 ? 10.741 1.311 -15.234 1.00 98.38 84 ASN A O 1
ATOM 664 N N . PHE A 1 85 ? 10.737 1.767 -13.036 1.00 98.44 85 PHE A N 1
ATOM 665 C CA . PHE A 1 85 ? 9.320 2.110 -12.950 1.00 98.44 85 PHE A CA 1
ATOM 666 C C . PHE A 1 85 ? 8.964 3.291 -13.855 1.00 98.44 85 PHE A C 1
ATOM 668 O O . PHE A 1 85 ? 8.035 3.182 -14.652 1.00 98.44 85 PHE A O 1
ATOM 675 N N . LYS A 1 86 ? 9.728 4.393 -13.837 1.00 98.50 86 LYS A N 1
ATOM 676 C CA . LYS A 1 86 ? 9.448 5.524 -14.741 1.00 98.50 86 LYS A CA 1
ATOM 677 C C . LYS A 1 86 ? 9.558 5.135 -16.218 1.00 98.50 86 LYS A C 1
ATOM 679 O O . LYS A 1 86 ? 8.819 5.689 -17.032 1.00 98.50 86 LYS A O 1
ATOM 684 N N . LYS A 1 87 ? 10.436 4.192 -16.584 1.00 98.56 87 LYS A N 1
ATOM 685 C CA . LYS A 1 87 ? 10.478 3.628 -17.947 1.00 98.56 87 LYS A CA 1
ATOM 686 C C . LYS A 1 87 ? 9.223 2.807 -18.245 1.00 98.56 87 LYS A C 1
ATOM 688 O O . LYS A 1 87 ? 8.620 3.023 -19.290 1.00 98.56 87 LYS A O 1
ATOM 693 N N . LEU A 1 88 ? 8.820 1.919 -17.331 1.00 98.69 88 LEU A N 1
ATOM 694 C CA . LEU A 1 88 ? 7.606 1.107 -17.461 1.00 98.69 88 LEU A CA 1
ATOM 695 C C . LEU A 1 88 ? 6.374 1.994 -17.654 1.00 98.69 88 LEU A C 1
ATOM 697 O O . LEU A 1 88 ? 5.659 1.842 -18.636 1.00 98.69 88 LEU A O 1
ATOM 701 N N . TYR A 1 89 ? 6.185 2.968 -16.765 1.00 98.50 89 TYR A N 1
ATOM 702 C CA . TYR A 1 89 ? 5.073 3.917 -16.783 1.00 98.50 89 TYR A CA 1
ATOM 703 C C . TYR A 1 89 ? 4.960 4.690 -18.106 1.00 98.50 89 TYR A C 1
ATOM 705 O O . TYR A 1 89 ? 3.859 4.932 -18.604 1.00 98.50 89 TYR A O 1
ATOM 713 N N . LYS A 1 90 ? 6.099 5.089 -18.685 1.00 98.38 90 LYS A N 1
ATOM 714 C CA . LYS A 1 90 ? 6.138 5.813 -19.964 1.00 98.38 90 LYS A CA 1
ATOM 715 C C . LYS A 1 90 ? 5.869 4.909 -21.166 1.00 98.38 90 LYS A C 1
ATOM 717 O O . LYS A 1 90 ? 5.270 5.376 -22.126 1.00 98.38 90 LYS A O 1
ATOM 722 N N . ALA A 1 91 ? 6.349 3.666 -21.134 1.00 98.38 91 ALA A N 1
ATOM 723 C CA . ALA A 1 91 ? 6.286 2.754 -22.273 1.00 98.38 91 ALA A CA 1
ATOM 724 C C . ALA A 1 91 ? 4.964 1.980 -22.363 1.00 98.38 91 ALA A C 1
ATOM 726 O O . ALA A 1 91 ? 4.480 1.750 -23.464 1.00 98.38 91 ALA A O 1
ATOM 727 N N . ALA A 1 92 ? 4.399 1.579 -21.223 1.00 98.31 92 ALA A N 1
ATOM 728 C CA . ALA A 1 92 ? 3.219 0.728 -21.173 1.00 98.31 92 ALA A CA 1
ATOM 729 C C . ALA A 1 92 ? 1.915 1.519 -21.369 1.00 98.31 92 ALA A C 1
ATOM 731 O O . ALA A 1 92 ? 1.731 2.612 -20.815 1.00 98.31 92 ALA A O 1
ATOM 732 N N . SER A 1 93 ? 0.984 0.924 -22.112 1.00 98.00 93 SER A N 1
ATOM 733 C CA . SER A 1 93 ? -0.424 1.334 -22.137 1.00 98.00 93 SER A CA 1
ATOM 734 C C . SER A 1 93 ? -1.135 1.005 -20.816 1.00 98.00 93 SER A C 1
ATOM 736 O O . SER A 1 93 ? -0.631 0.241 -19.990 1.00 98.00 93 SER A O 1
ATOM 738 N N . GLU A 1 94 ? -2.330 1.561 -20.608 1.00 98.06 94 GLU A N 1
ATOM 739 C CA . GLU A 1 94 ? -3.166 1.229 -19.445 1.00 98.06 94 GLU A CA 1
ATOM 740 C C . GLU A 1 94 ? -3.515 -0.260 -19.396 1.00 98.06 94 GLU A C 1
ATOM 742 O O . GLU A 1 94 ? -3.411 -0.878 -18.341 1.00 98.06 94 GLU A O 1
ATOM 747 N N . GLN A 1 95 ? -3.861 -0.866 -20.536 1.00 97.38 95 GLN A N 1
ATOM 748 C CA . GLN A 1 95 ? -4.204 -2.288 -20.612 1.00 97.38 95 GLN A CA 1
ATOM 749 C C . GLN A 1 95 ? -3.005 -3.176 -20.259 1.00 97.38 95 GLN A C 1
ATOM 751 O O . GLN A 1 95 ? -3.165 -4.210 -19.611 1.00 97.38 95 GLN A O 1
ATOM 756 N N . GLU A 1 96 ? -1.797 -2.769 -20.644 1.00 98.12 96 GLU A N 1
ATOM 757 C CA . GLU A 1 96 ? -0.576 -3.497 -20.303 1.00 98.12 96 GLU A CA 1
ATOM 758 C C . GLU A 1 96 ? -0.214 -3.342 -18.828 1.00 98.12 96 GLU A C 1
ATOM 760 O O . GLU A 1 96 ? 0.135 -4.333 -18.191 1.00 98.12 96 GLU A O 1
ATOM 765 N N . LEU A 1 97 ? -0.348 -2.143 -18.251 1.00 98.44 97 LEU A N 1
ATOM 766 C CA . LEU A 1 97 ? -0.187 -1.955 -16.806 1.00 98.44 97 LEU A CA 1
ATOM 767 C C . LEU A 1 97 ? -1.223 -2.769 -16.028 1.00 98.44 97 LEU A C 1
ATOM 769 O O . LEU A 1 97 ? -0.861 -3.449 -15.071 1.00 98.44 97 LEU A O 1
ATOM 773 N N . LEU A 1 98 ? -2.481 -2.779 -16.475 1.00 97.69 98 LEU A N 1
ATOM 774 C CA . LEU A 1 98 ? -3.535 -3.595 -15.882 1.00 97.69 98 LEU A CA 1
ATOM 775 C C . LEU A 1 98 ? -3.170 -5.082 -15.908 1.00 97.69 98 LEU A C 1
ATOM 777 O O . LEU A 1 98 ? -3.242 -5.729 -14.866 1.00 97.69 98 LEU A O 1
ATOM 781 N N . ALA A 1 99 ? -2.705 -5.613 -17.040 1.00 97.06 99 ALA A N 1
ATOM 782 C CA . ALA A 1 99 ? -2.248 -7.001 -17.128 1.00 97.06 99 ALA A CA 1
ATOM 783 C C . ALA A 1 99 ? -1.052 -7.285 -16.198 1.00 97.06 99 ALA A C 1
ATOM 785 O O . ALA A 1 99 ? -0.982 -8.337 -15.565 1.00 97.06 99 ALA A O 1
ATOM 786 N N . LEU A 1 100 ? -0.123 -6.334 -16.058 1.00 97.81 100 LEU A N 1
ATOM 787 C CA . LEU A 1 100 ? 1.041 -6.477 -15.181 1.00 97.81 100 LEU A CA 1
ATOM 788 C C . LEU A 1 100 ? 0.689 -6.464 -13.685 1.00 97.81 100 LEU A C 1
ATOM 790 O O . LEU A 1 100 ? 1.484 -6.958 -12.886 1.00 97.81 100 LEU A O 1
ATOM 794 N N . THR A 1 101 ? -0.500 -5.997 -13.286 1.00 97.50 101 THR A N 1
ATOM 795 C CA . THR A 1 101 ? -0.967 -6.136 -11.890 1.00 97.50 101 THR A CA 1
ATOM 796 C C . THR A 1 101 ? -1.175 -7.599 -11.463 1.00 97.50 101 THR A C 1
ATOM 798 O O . THR A 1 101 ? -1.190 -7.889 -10.267 1.00 97.50 101 THR A O 1
ATOM 801 N N . ASP A 1 102 ? -1.306 -8.532 -12.417 1.00 96.06 102 ASP A N 1
ATOM 802 C CA . ASP A 1 102 ? -1.392 -9.983 -12.172 1.00 96.06 102 ASP A CA 1
ATOM 803 C C . ASP A 1 102 ? -0.034 -10.693 -12.167 1.00 96.06 102 ASP A C 1
ATOM 805 O O . ASP A 1 102 ? 0.032 -11.899 -11.922 1.00 96.06 102 ASP A O 1
ATOM 809 N N . ASN A 1 103 ? 1.062 -9.977 -12.425 1.00 96.25 103 ASN A N 1
ATOM 810 C CA . ASN A 1 103 ? 2.381 -10.591 -12.505 1.00 96.25 103 ASN A CA 1
ATOM 811 C C . ASN A 1 103 ? 2.759 -11.277 -11.180 1.00 96.25 103 ASN A C 1
ATOM 813 O O . ASN A 1 103 ? 2.454 -10.773 -10.093 1.00 96.25 103 ASN A O 1
ATOM 817 N N . LYS A 1 104 ? 3.437 -12.430 -11.238 1.00 95.25 104 LYS A N 1
ATOM 818 C CA . LYS A 1 104 ? 3.859 -13.156 -10.023 1.00 95.25 104 LYS A CA 1
ATOM 819 C C . LYS A 1 104 ? 4.930 -12.426 -9.211 1.00 95.25 104 LYS A C 1
ATOM 821 O O . LYS A 1 104 ? 5.014 -12.655 -8.008 1.00 95.25 104 LYS A O 1
ATOM 826 N N . ASN A 1 105 ? 5.698 -11.523 -9.815 1.00 96.12 105 ASN A N 1
ATOM 827 C CA . ASN A 1 105 ? 6.591 -10.645 -9.070 1.00 96.12 105 ASN A CA 1
ATOM 828 C C . ASN A 1 105 ? 5.782 -9.538 -8.369 1.00 96.12 105 ASN A C 1
ATOM 830 O O . ASN A 1 105 ? 5.172 -8.693 -9.027 1.00 96.12 105 ASN A O 1
ATOM 834 N N . SER A 1 106 ? 5.765 -9.538 -7.032 1.00 96.44 106 SER A N 1
ATOM 835 C CA . SER A 1 106 ? 4.968 -8.580 -6.252 1.00 96.44 106 SER A CA 1
ATOM 836 C C . SER A 1 106 ? 5.426 -7.134 -6.437 1.00 96.44 106 SER A C 1
ATOM 838 O O . SER A 1 106 ? 4.581 -6.249 -6.509 1.00 96.44 106 SER A O 1
ATOM 840 N N . VAL A 1 107 ? 6.728 -6.883 -6.594 1.00 97.62 107 VAL A N 1
ATOM 841 C CA . VAL A 1 107 ? 7.258 -5.531 -6.837 1.00 97.62 107 VAL A CA 1
ATOM 842 C C . VAL A 1 107 ? 6.791 -4.995 -8.188 1.00 97.62 107 VAL A C 1
ATOM 844 O O . VAL A 1 107 ? 6.345 -3.852 -8.283 1.00 97.62 107 VAL A O 1
ATOM 847 N N . LEU A 1 108 ? 6.816 -5.826 -9.232 1.00 97.81 108 LEU A N 1
ATOM 848 C CA . LEU A 1 108 ? 6.284 -5.441 -10.537 1.00 97.81 108 LEU A CA 1
ATOM 849 C C . LEU A 1 108 ? 4.773 -5.189 -10.490 1.00 97.81 108 LEU A C 1
ATOM 851 O O . LEU A 1 108 ? 4.316 -4.193 -11.045 1.00 97.81 108 LEU A O 1
ATOM 855 N N . ALA A 1 109 ? 4.012 -6.045 -9.803 1.00 98.06 109 ALA A N 1
ATOM 856 C CA . ALA A 1 109 ? 2.572 -5.860 -9.633 1.00 98.06 109 ALA A CA 1
ATOM 857 C C . ALA A 1 109 ? 2.239 -4.558 -8.880 1.00 98.06 109 ALA A C 1
ATOM 859 O O . ALA A 1 109 ? 1.306 -3.847 -9.261 1.00 98.06 109 ALA A O 1
ATOM 860 N N . VAL A 1 110 ? 3.032 -4.203 -7.863 1.00 98.50 110 VAL A N 1
ATOM 861 C CA . VAL A 1 110 ? 2.924 -2.932 -7.133 1.00 98.50 110 VAL A CA 1
ATOM 862 C C . VAL A 1 110 ? 3.207 -1.744 -8.050 1.00 98.50 110 VAL A C 1
ATOM 864 O O . VAL A 1 110 ? 2.380 -0.838 -8.145 1.00 98.50 110 VAL A O 1
ATOM 867 N N . TYR A 1 111 ? 4.328 -1.751 -8.776 1.00 98.62 111 TYR A N 1
ATOM 868 C CA . TYR A 1 111 ? 4.655 -0.671 -9.710 1.00 98.62 111 TYR A CA 1
ATOM 869 C C . TYR A 1 111 ? 3.615 -0.521 -10.821 1.00 98.62 111 TYR A C 1
ATOM 871 O O . TYR A 1 111 ? 3.261 0.599 -11.182 1.00 98.62 111 TYR A O 1
ATOM 879 N N . ALA A 1 112 ? 3.101 -1.633 -11.345 1.00 98.44 112 ALA A N 1
ATOM 880 C CA . ALA A 1 112 ? 2.033 -1.625 -12.332 1.00 98.44 112 ALA A CA 1
ATOM 881 C C . ALA A 1 112 ? 0.740 -1.020 -11.764 1.00 98.44 112 ALA A C 1
ATOM 883 O O . ALA A 1 112 ? 0.113 -0.201 -12.429 1.00 98.44 112 ALA A O 1
ATOM 884 N N . SER A 1 113 ? 0.390 -1.358 -10.519 1.00 98.69 113 SER A N 1
ATOM 885 C CA . SER A 1 113 ? -0.783 -0.817 -9.819 1.00 98.69 113 SER A CA 1
ATOM 886 C C . SER A 1 113 ? -0.670 0.694 -9.608 1.00 98.69 113 SER A C 1
ATOM 888 O O . SER A 1 113 ? -1.583 1.433 -9.962 1.00 98.69 113 SER A O 1
ATOM 890 N N . ILE A 1 114 ? 0.474 1.166 -9.100 1.00 98.56 114 ILE A N 1
ATOM 891 C CA . ILE A 1 114 ? 0.739 2.599 -8.903 1.00 98.56 114 ILE A CA 1
ATOM 892 C C . ILE A 1 114 ? 0.709 3.333 -10.244 1.00 98.56 114 ILE A C 1
ATOM 894 O O . ILE A 1 114 ? 0.027 4.344 -10.378 1.00 98.56 114 ILE A O 1
ATOM 898 N N . GLY A 1 115 ? 1.406 2.803 -11.252 1.00 98.38 115 GLY A N 1
ATOM 899 C CA . GLY A 1 115 ? 1.455 3.401 -12.582 1.00 98.38 115 GLY A CA 1
ATOM 900 C C . GLY A 1 115 ? 0.085 3.473 -13.255 1.00 98.38 115 GLY A C 1
ATOM 901 O O . GLY A 1 115 ? -0.202 4.460 -13.925 1.00 98.38 115 GLY A O 1
ATOM 902 N N . LEU A 1 116 ? -0.768 2.462 -13.065 1.00 98.50 116 LEU A N 1
ATOM 903 C CA . LEU A 1 116 ? -2.125 2.460 -13.606 1.00 98.50 116 LEU A CA 1
ATOM 904 C C . LEU A 1 116 ? -2.990 3.536 -12.938 1.00 98.50 116 LEU A C 1
ATOM 906 O O . LEU A 1 116 ? -3.588 4.343 -13.645 1.00 98.50 116 LEU A O 1
ATOM 910 N N . SER A 1 117 ? -2.970 3.622 -11.604 1.00 97.88 117 SER A N 1
ATOM 911 C CA . SER A 1 117 ? -3.669 4.681 -10.860 1.00 97.88 117 SER A CA 1
ATOM 912 C C . SER A 1 117 ? -3.100 6.080 -11.110 1.00 97.88 117 SER A C 1
ATOM 914 O O . SER A 1 117 ? -3.773 7.072 -10.870 1.00 97.88 117 SER A O 1
ATOM 916 N N . GLU A 1 118 ? -1.833 6.211 -11.512 1.00 96.50 118 GLU A N 1
ATOM 917 C CA . GLU A 1 118 ? -1.256 7.491 -11.952 1.00 96.50 118 GLU A CA 1
ATOM 918 C C . GLU A 1 118 ? -1.759 7.925 -13.332 1.00 96.50 118 GLU A C 1
ATOM 920 O O . GLU A 1 118 ? -1.881 9.126 -13.567 1.00 96.50 118 GLU A O 1
ATOM 925 N N . LYS A 1 119 ? -2.043 6.981 -14.241 1.00 96.69 119 LYS A N 1
ATOM 926 C CA . LYS A 1 119 ? -2.614 7.306 -15.557 1.00 96.69 119 LYS A CA 1
ATOM 927 C C . LYS A 1 119 ? -4.089 7.660 -15.457 1.00 96.69 119 LYS A C 1
ATOM 929 O O . LYS A 1 119 ? -4.521 8.612 -16.099 1.00 96.69 119 LYS A O 1
ATOM 934 N N . ASP A 1 120 ? -4.831 6.903 -14.656 1.00 96.31 120 ASP A N 1
ATOM 935 C CA . ASP A 1 120 ? -6.265 7.084 -14.505 1.00 96.31 120 ASP A CA 1
ATOM 936 C C . ASP A 1 120 ? -6.730 6.663 -13.103 1.00 96.31 120 ASP A C 1
ATOM 938 O O . ASP A 1 120 ? -6.640 5.498 -12.700 1.00 96.31 120 ASP A O 1
ATOM 942 N N . ASN A 1 121 ? -7.261 7.636 -12.361 1.00 94.38 121 ASN A N 1
ATOM 943 C CA . ASN A 1 121 ? -7.717 7.452 -10.987 1.00 94.38 121 ASN A CA 1
ATOM 944 C C . ASN A 1 121 ? -8.898 6.474 -10.871 1.00 94.38 121 ASN A C 1
ATOM 946 O O . ASN A 1 121 ? -9.121 5.950 -9.781 1.00 94.38 121 ASN A O 1
ATOM 950 N N . GLN A 1 122 ? -9.618 6.147 -11.958 1.00 96.44 122 GLN A N 1
ATOM 951 C CA . GLN A 1 122 ? -10.680 5.130 -11.904 1.00 96.44 122 GLN A CA 1
ATOM 952 C C . GLN A 1 122 ? -10.158 3.758 -11.439 1.00 96.44 122 GLN A C 1
ATOM 954 O O . GLN A 1 122 ? -10.919 2.934 -10.927 1.00 96.44 122 GLN A O 1
ATOM 959 N N . TYR A 1 123 ? -8.852 3.511 -11.593 1.00 97.94 123 TYR A N 1
ATOM 960 C CA . TYR A 1 123 ? -8.207 2.271 -11.179 1.00 97.94 123 TYR A CA 1
ATOM 961 C C . TYR A 1 123 ? -7.708 2.277 -9.733 1.00 97.94 123 TYR A C 1
ATOM 963 O O . TYR A 1 123 ? -7.407 1.194 -9.231 1.00 97.94 123 TYR A O 1
ATOM 971 N N . THR A 1 124 ? -7.687 3.421 -9.035 1.00 97.38 124 THR A N 1
ATOM 972 C CA . THR A 1 124 ? -7.179 3.539 -7.655 1.00 97.38 124 THR A CA 1
ATOM 973 C C . THR A 1 124 ? -7.805 2.507 -6.723 1.00 97.38 124 THR A C 1
ATOM 975 O O . THR A 1 124 ? -7.091 1.740 -6.073 1.00 97.38 124 THR A O 1
ATOM 978 N N . ILE A 1 125 ? -9.138 2.428 -6.708 1.00 98.19 125 ILE A N 1
ATOM 979 C CA . ILE A 1 125 ? -9.862 1.479 -5.859 1.00 98.19 125 ILE A CA 1
ATOM 980 C C . ILE A 1 125 ? -9.655 0.024 -6.319 1.00 98.19 125 ILE A C 1
ATOM 982 O O . ILE A 1 125 ? -9.236 -0.791 -5.489 1.00 98.19 125 ILE A O 1
ATOM 986 N N . PRO A 1 126 ? -9.890 -0.344 -7.600 1.00 97.75 126 PRO A N 1
ATOM 987 C CA . PRO A 1 126 ? -9.688 -1.718 -8.062 1.00 97.75 126 PRO A CA 1
ATOM 988 C C . PRO A 1 126 ? -8.284 -2.275 -7.811 1.00 97.75 126 PRO A C 1
ATOM 990 O O . PRO A 1 126 ? -8.154 -3.411 -7.348 1.00 97.75 126 PRO A O 1
ATOM 993 N N . VAL A 1 127 ? -7.223 -1.508 -8.093 1.00 97.75 127 VAL A N 1
ATOM 994 C CA . VAL A 1 127 ? -5.853 -2.021 -7.924 1.00 97.75 127 VAL A CA 1
ATOM 995 C C . VAL A 1 127 ? -5.469 -2.123 -6.457 1.00 97.75 127 VAL A C 1
ATOM 997 O O . VAL A 1 127 ? -4.790 -3.077 -6.079 1.00 97.75 127 VAL A O 1
ATOM 1000 N N . PHE A 1 128 ? -5.950 -1.208 -5.608 1.00 97.88 128 PHE A N 1
ATOM 1001 C CA . PHE A 1 128 ? -5.745 -1.321 -4.170 1.00 97.88 128 PHE A CA 1
ATOM 1002 C C . PHE A 1 128 ? -6.430 -2.571 -3.613 1.00 97.88 128 PHE A C 1
ATOM 1004 O O . PHE A 1 128 ? -5.782 -3.378 -2.950 1.00 97.88 128 PHE A O 1
ATOM 1011 N N . GLN A 1 129 ? -7.699 -2.806 -3.964 1.00 97.12 129 GLN A N 1
ATOM 1012 C CA . GLN A 1 129 ? -8.418 -4.023 -3.578 1.00 97.12 129 GLN A CA 1
ATOM 1013 C C . GLN A 1 129 ? -7.710 -5.292 -4.071 1.00 97.12 129 GLN A C 1
ATOM 1015 O O . GLN A 1 129 ? -7.648 -6.298 -3.361 1.00 97.12 129 GLN A O 1
ATOM 1020 N N . LYS A 1 130 ? -7.153 -5.262 -5.282 1.00 96.06 130 LYS A N 1
ATOM 1021 C CA . LYS A 1 130 ? -6.373 -6.378 -5.817 1.00 96.06 130 LYS A CA 1
ATOM 1022 C C . LYS A 1 130 ? -5.107 -6.629 -4.998 1.00 96.06 130 LYS A C 1
ATOM 1024 O O . LYS A 1 130 ? -4.845 -7.773 -4.636 1.00 96.06 130 LYS A O 1
ATOM 1029 N N . MET A 1 131 ? -4.356 -5.579 -4.664 1.00 95.88 131 MET A N 1
ATOM 1030 C CA . MET A 1 131 ? -3.149 -5.700 -3.842 1.00 95.88 131 MET A CA 1
ATOM 1031 C C . MET A 1 131 ? -3.456 -6.111 -2.403 1.00 95.88 131 MET A C 1
ATOM 1033 O O . MET A 1 131 ? -2.679 -6.866 -1.835 1.00 95.88 131 MET A O 1
ATOM 1037 N N . LEU A 1 132 ? -4.596 -5.709 -1.834 1.00 94.12 132 LEU A N 1
ATOM 1038 C CA . LEU A 1 132 ? -5.052 -6.166 -0.515 1.00 94.12 132 LEU A CA 1
ATOM 1039 C C . LEU A 1 132 ? -5.240 -7.685 -0.436 1.00 94.12 132 LEU A C 1
ATOM 1041 O O . LEU A 1 132 ? -5.012 -8.278 0.610 1.00 94.12 132 LEU A O 1
ATOM 1045 N N . ASN A 1 133 ? -5.640 -8.321 -1.536 1.00 92.69 133 ASN A N 1
ATOM 1046 C CA . ASN A 1 133 ? -5.822 -9.773 -1.591 1.00 92.69 133 ASN A CA 1
ATOM 1047 C C . ASN A 1 133 ? -4.535 -10.527 -1.960 1.00 92.69 133 ASN A C 1
ATOM 1049 O O . ASN A 1 133 ? -4.521 -11.763 -1.993 1.00 92.69 133 ASN A O 1
ATOM 1053 N N . ARG A 1 134 ? -3.455 -9.804 -2.274 1.00 93.06 134 ARG A N 1
ATOM 1054 C CA . ARG A 1 134 ? -2.184 -10.400 -2.666 1.00 93.06 134 ARG A CA 1
ATOM 1055 C C . ARG A 1 134 ? -1.412 -10.834 -1.427 1.00 93.06 134 ARG A C 1
ATOM 1057 O O . ARG A 1 134 ? -1.096 -10.024 -0.572 1.00 93.06 134 ARG A O 1
ATOM 1064 N N . ARG A 1 135 ? -1.067 -12.118 -1.363 1.00 90.62 135 ARG A N 1
ATOM 1065 C CA . ARG A 1 135 ? -0.288 -12.686 -0.255 1.00 90.62 135 ARG A CA 1
ATOM 1066 C C . ARG A 1 135 ? 1.195 -12.330 -0.353 1.00 90.62 135 ARG A C 1
ATOM 1068 O O . ARG A 1 135 ? 1.716 -12.106 -1.446 1.00 90.62 135 ARG A O 1
ATOM 1075 N N . GLY A 1 136 ? 1.870 -12.425 0.787 1.00 89.69 136 GLY A N 1
ATOM 1076 C CA . GLY A 1 136 ? 3.307 -12.207 0.919 1.00 89.69 136 GLY A CA 1
ATOM 1077 C C . GLY A 1 136 ? 3.639 -10.761 1.262 1.00 89.69 136 GLY A C 1
ATOM 1078 O O . GLY A 1 136 ? 2.754 -9.959 1.547 1.00 89.69 136 GLY A O 1
ATOM 1079 N N . THR A 1 137 ? 4.926 -10.453 1.236 1.00 92.38 137 THR A N 1
ATOM 1080 C CA . THR A 1 137 ? 5.462 -9.118 1.498 1.00 92.38 137 THR A CA 1
ATOM 1081 C C . THR A 1 137 ? 6.236 -8.614 0.285 1.00 92.38 137 THR A C 1
ATOM 1083 O O . THR A 1 137 ? 6.543 -9.363 -0.647 1.00 92.38 137 THR A O 1
ATOM 1086 N N . VAL A 1 138 ? 6.517 -7.317 0.276 1.00 94.25 138 VAL A N 1
ATOM 1087 C CA . VAL A 1 138 ? 7.455 -6.679 -0.644 1.00 94.25 138 VAL A CA 1
ATOM 1088 C C . VAL A 1 138 ? 8.561 -6.019 0.162 1.00 94.25 138 VAL A C 1
ATOM 1090 O O . VAL A 1 138 ? 8.294 -5.364 1.168 1.00 94.25 138 VAL A O 1
ATOM 1093 N N . HIS A 1 139 ? 9.798 -6.177 -0.300 1.00 94.88 139 HIS A N 1
ATOM 1094 C CA . HIS A 1 139 ? 10.915 -5.386 0.197 1.00 94.88 139 HIS A CA 1
ATOM 1095 C C . HIS A 1 139 ? 10.723 -3.946 -0.264 1.00 94.88 139 HIS A C 1
ATOM 1097 O O . HIS A 1 139 ? 10.525 -3.699 -1.457 1.00 94.88 139 HIS A O 1
ATOM 1103 N N . ILE A 1 140 ? 10.761 -3.006 0.670 1.00 93.25 140 ILE A N 1
ATOM 11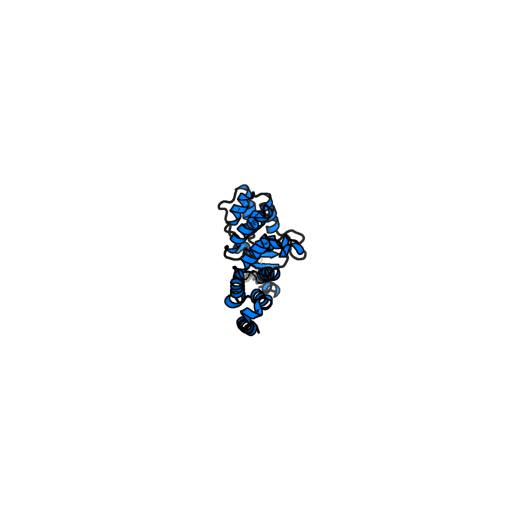04 C CA . ILE A 1 140 ? 10.584 -1.582 0.410 1.00 93.25 140 ILE A CA 1
ATOM 1105 C C . ILE A 1 140 ? 11.845 -0.847 0.833 1.00 93.25 140 ILE A C 1
ATOM 1107 O O . ILE A 1 140 ? 12.375 -1.074 1.919 1.00 93.25 140 ILE A O 1
ATOM 1111 N N . GLN A 1 141 ? 12.272 0.087 -0.009 1.00 92.69 141 GLN A N 1
ATOM 1112 C CA . GLN A 1 141 ? 13.280 1.075 0.326 1.00 92.69 141 GLN A CA 1
ATOM 1113 C C . GLN A 1 141 ? 12.781 2.479 -0.016 1.00 92.69 141 GLN A C 1
ATOM 1115 O O . GLN A 1 141 ? 12.555 2.832 -1.174 1.00 92.69 141 GLN A O 1
ATOM 1120 N N . ASN A 1 142 ? 12.628 3.301 1.018 1.00 89.50 142 ASN A N 1
ATOM 1121 C CA . ASN A 1 142 ? 12.288 4.712 0.892 1.00 89.50 142 ASN A CA 1
ATOM 1122 C C . ASN A 1 142 ? 13.375 5.544 1.572 1.00 89.50 142 ASN A C 1
ATOM 1124 O O . ASN A 1 142 ? 13.418 5.674 2.799 1.00 89.50 142 ASN A O 1
ATOM 1128 N N . GLY A 1 143 ? 14.309 6.062 0.780 1.00 88.44 143 GLY A N 1
ATOM 1129 C CA . GLY A 1 143 ? 15.522 6.667 1.305 1.00 88.44 143 GLY A CA 1
ATOM 1130 C C . GLY A 1 143 ? 16.366 5.668 2.102 1.00 88.44 143 GLY A C 1
ATOM 1131 O O . GLY A 1 143 ? 16.868 4.688 1.555 1.00 88.44 143 GLY A O 1
ATOM 1132 N N . CYS A 1 144 ? 16.546 5.943 3.397 1.00 85.81 144 CYS A N 1
ATOM 1133 C CA . CYS A 1 144 ? 17.248 5.061 4.341 1.00 85.81 144 CYS A CA 1
ATOM 1134 C C . CYS A 1 144 ? 16.315 4.099 5.091 1.00 85.81 144 CYS A C 1
ATOM 1136 O O . CYS A 1 144 ? 16.786 3.336 5.930 1.00 85.81 144 CYS A O 1
ATOM 1138 N N . ILE A 1 145 ? 15.005 4.179 4.857 1.00 86.88 145 ILE A N 1
ATOM 1139 C CA . ILE A 1 145 ? 14.025 3.328 5.527 1.00 86.88 145 ILE A CA 1
ATOM 1140 C C . ILE A 1 145 ? 13.881 2.051 4.709 1.00 86.88 145 ILE A C 1
ATOM 1142 O O . ILE A 1 145 ? 13.547 2.119 3.526 1.00 86.88 145 ILE A O 1
ATOM 1146 N N . LEU A 1 146 ? 14.132 0.916 5.358 1.00 89.50 146 LEU A N 1
ATOM 1147 C CA . LEU A 1 146 ? 13.951 -0.424 4.812 1.00 89.50 146 LEU A CA 1
ATOM 1148 C C . LEU A 1 146 ? 12.815 -1.116 5.566 1.00 89.50 146 LEU A C 1
ATOM 1150 O O . LEU A 1 146 ? 12.759 -1.037 6.795 1.00 89.50 146 LEU A O 1
ATOM 1154 N N . SER A 1 147 ? 11.922 -1.789 4.847 1.00 89.81 147 SER A N 1
ATOM 1155 C CA . SER A 1 147 ? 10.825 -2.554 5.448 1.00 89.81 147 SER A CA 1
ATOM 1156 C C . SER A 1 147 ? 10.393 -3.735 4.580 1.00 89.81 147 SER A C 1
ATOM 1158 O O . SER A 1 147 ? 10.755 -3.843 3.407 1.00 89.81 147 SER A O 1
ATOM 1160 N N . ASN A 1 148 ? 9.624 -4.637 5.192 1.00 92.00 148 ASN A N 1
ATOM 1161 C CA . ASN A 1 148 ? 9.007 -5.794 4.553 1.00 92.00 148 ASN A CA 1
ATOM 1162 C C . ASN A 1 148 ? 7.507 -5.721 4.805 1.00 92.00 148 ASN A C 1
ATOM 1164 O O . ASN A 1 148 ? 7.023 -6.256 5.801 1.00 92.00 148 ASN A O 1
ATOM 1168 N N . ASP A 1 149 ? 6.788 -5.057 3.909 1.00 92.25 149 ASP A N 1
ATOM 1169 C CA . ASP A 1 149 ? 5.390 -4.708 4.149 1.00 92.25 149 ASP A CA 1
ATOM 1170 C C . ASP A 1 149 ? 4.452 -5.423 3.178 1.00 92.25 149 ASP A C 1
ATOM 1172 O O . ASP A 1 149 ? 4.868 -6.037 2.189 1.00 92.25 149 ASP A O 1
ATOM 1176 N N . HIS A 1 150 ? 3.153 -5.340 3.455 1.00 95.19 150 HIS A N 1
ATOM 1177 C CA . HIS A 1 150 ? 2.137 -5.880 2.565 1.00 95.19 150 HIS A CA 1
ATOM 1178 C C . HIS A 1 150 ? 2.160 -5.150 1.198 1.00 95.19 150 HIS A C 1
ATOM 1180 O O . HIS A 1 150 ? 2.283 -3.924 1.167 1.00 95.19 150 HIS A O 1
ATOM 1186 N N . PRO A 1 151 ? 1.952 -5.834 0.051 1.00 95.50 151 PRO A N 1
ATOM 1187 C CA . PRO A 1 151 ? 1.943 -5.206 -1.281 1.00 95.50 151 PRO A CA 1
ATOM 1188 C C . PRO A 1 151 ? 0.950 -4.045 -1.447 1.00 95.50 151 PRO A C 1
ATOM 1190 O O . PRO A 1 151 ? 1.099 -3.207 -2.332 1.00 95.50 151 PRO A O 1
ATOM 1193 N N . ALA A 1 152 ? -0.080 -3.988 -0.606 1.00 96.19 152 ALA A N 1
ATOM 1194 C CA . ALA A 1 152 ? -1.040 -2.890 -0.602 1.00 96.19 152 ALA A CA 1
ATOM 1195 C C . ALA A 1 152 ? -0.455 -1.577 -0.049 1.00 96.19 152 ALA A C 1
ATOM 1197 O O . ALA A 1 152 ? -0.936 -0.508 -0.418 1.00 96.19 152 ALA A O 1
ATOM 1198 N N . GLU A 1 153 ? 0.573 -1.621 0.804 1.00 95.44 153 GLU A N 1
ATOM 1199 C CA . GLU A 1 153 ? 1.084 -0.421 1.479 1.00 95.44 153 GLU A CA 1
ATOM 1200 C C . GLU A 1 153 ? 1.686 0.604 0.519 1.00 95.44 153 GLU A C 1
ATOM 1202 O O . GLU A 1 153 ? 1.272 1.764 0.579 1.00 95.44 153 GLU A O 1
ATOM 1207 N N . PRO A 1 154 ? 2.568 0.232 -0.430 1.00 96.25 154 PRO A N 1
ATOM 1208 C CA . PRO A 1 154 ? 3.044 1.181 -1.433 1.00 96.25 154 PRO A CA 1
ATOM 1209 C C . PRO A 1 154 ? 1.918 1.829 -2.245 1.00 96.25 154 PRO A C 1
ATOM 1211 O O . PRO A 1 154 ? 1.989 3.012 -2.568 1.00 96.25 154 PRO A O 1
ATOM 1214 N N . VAL A 1 155 ? 0.866 1.068 -2.564 1.00 97.44 155 VAL A N 1
ATOM 1215 C CA . VAL A 1 155 ? -0.281 1.572 -3.336 1.00 97.44 155 VAL A CA 1
ATOM 1216 C C . VAL A 1 155 ? -1.097 2.567 -2.513 1.00 97.44 155 VAL A C 1
ATOM 1218 O O . VAL A 1 155 ? -1.488 3.610 -3.034 1.00 97.44 155 VAL A O 1
ATOM 1221 N N . TYR A 1 156 ? -1.299 2.290 -1.222 1.00 97.31 156 TYR A N 1
ATOM 1222 C CA . TYR A 1 156 ? -1.929 3.229 -0.296 1.00 97.31 156 TYR A CA 1
ATOM 1223 C C . TYR A 1 156 ? -1.140 4.539 -0.202 1.00 97.31 156 TYR A C 1
ATOM 1225 O O . TYR A 1 156 ? -1.701 5.620 -0.388 1.00 97.31 156 TYR A O 1
ATOM 1233 N N . TRP A 1 157 ? 0.173 4.448 0.033 1.00 96.06 157 TRP A N 1
ATOM 1234 C CA . TRP A 1 157 ? 1.031 5.624 0.161 1.00 96.06 157 TRP A CA 1
ATOM 1235 C C . TRP A 1 157 ? 1.104 6.441 -1.125 1.00 96.06 157 TRP A C 1
ATOM 1237 O O . TRP A 1 157 ? 1.118 7.668 -1.059 1.00 96.06 157 TRP A O 1
ATOM 1247 N N . ALA A 1 158 ? 1.083 5.788 -2.289 1.00 95.88 158 ALA A N 1
ATOM 1248 C CA . ALA A 1 158 ? 1.021 6.479 -3.569 1.00 95.88 158 ALA A CA 1
ATOM 1249 C C . ALA A 1 158 ? -0.246 7.339 -3.707 1.00 95.88 158 ALA A C 1
ATOM 1251 O O . ALA A 1 158 ? -0.156 8.439 -4.241 1.00 95.88 158 ALA A O 1
ATOM 1252 N N . GLN A 1 159 ? -1.405 6.891 -3.207 1.00 96.31 159 GLN A N 1
ATOM 1253 C CA . GLN A 1 159 ? -2.606 7.735 -3.170 1.00 96.31 159 GLN A CA 1
ATOM 1254 C C . GLN A 1 159 ? -2.491 8.825 -2.102 1.00 96.31 159 GLN A C 1
ATOM 1256 O O . GLN A 1 159 ? -2.732 9.994 -2.388 1.00 96.31 159 GLN A O 1
ATOM 1261 N N . TYR A 1 160 ? -2.081 8.466 -0.885 1.00 96.56 160 TYR A N 1
ATOM 1262 C CA . TYR A 1 160 ? -1.977 9.404 0.232 1.00 96.56 160 TYR A CA 1
ATOM 1263 C C . TYR A 1 160 ? -1.056 10.595 -0.086 1.00 96.56 160 TYR A C 1
ATOM 1265 O O . TYR A 1 160 ? -1.411 11.738 0.183 1.00 96.56 160 TYR A O 1
ATOM 1273 N N . TYR A 1 161 ? 0.108 10.349 -0.699 1.00 94.31 161 TYR A N 1
ATOM 1274 C CA . TYR A 1 161 ? 1.087 11.396 -1.013 1.00 94.31 161 TYR A CA 1
ATOM 1275 C C . TYR A 1 161 ? 0.772 12.212 -2.276 1.00 94.31 161 TYR A C 1
ATOM 1277 O O . TYR A 1 161 ? 1.432 13.225 -2.506 1.00 94.31 161 TYR A O 1
ATOM 1285 N N . LYS A 1 162 ? -0.229 11.823 -3.080 1.00 94.06 162 LYS A N 1
ATOM 1286 C CA . LYS A 1 162 ? -0.758 12.684 -4.157 1.00 94.06 162 LYS A CA 1
ATOM 1287 C C . LYS A 1 162 ? -1.570 13.857 -3.605 1.00 94.06 162 LYS A C 1
ATOM 1289 O O . LYS A 1 162 ? -1.675 14.884 -4.271 1.00 94.06 162 LYS A O 1
ATOM 1294 N N . LEU A 1 163 ? -2.157 13.685 -2.423 1.00 95.19 163 LEU A N 1
ATOM 1295 C CA . LEU A 1 163 ? -3.092 14.626 -1.823 1.00 95.19 163 LEU A CA 1
ATOM 1296 C C . LEU A 1 163 ? -2.369 15.681 -0.988 1.00 95.19 163 LEU A C 1
ATOM 1298 O O . LEU A 1 163 ? -1.361 15.418 -0.325 1.00 95.19 163 LEU A O 1
ATOM 1302 N N . LYS A 1 164 ? -2.932 16.884 -0.965 1.00 95.75 164 LYS A N 1
ATOM 1303 C CA . LYS A 1 164 ? -2.533 17.934 -0.029 1.00 95.75 164 LYS A CA 1
ATOM 1304 C C . LYS A 1 164 ? -3.117 17.669 1.362 1.00 95.75 164 LYS A C 1
ATOM 1306 O O . LYS A 1 164 ? -4.153 17.011 1.475 1.00 95.75 164 LYS A O 1
ATOM 1311 N N . PRO A 1 165 ? -2.518 18.218 2.435 1.00 93.44 165 PRO A N 1
ATOM 1312 C CA . PRO A 1 165 ? -3.016 18.028 3.798 1.00 93.44 165 PRO A CA 1
ATOM 1313 C C . PRO A 1 165 ? -4.510 18.341 3.982 1.00 93.44 165 PRO A C 1
ATOM 1315 O O . PRO A 1 165 ? -5.197 17.637 4.718 1.00 93.44 165 PRO A O 1
ATOM 1318 N N . GLU A 1 166 ? -5.024 19.367 3.305 1.00 93.81 166 GLU A N 1
ATOM 1319 C CA . GLU A 1 166 ? -6.430 19.777 3.346 1.00 93.81 166 GLU A CA 1
ATOM 1320 C C . GLU A 1 166 ? -7.395 18.817 2.622 1.00 93.81 166 GLU A C 1
ATOM 1322 O O . GLU A 1 166 ? -8.594 18.832 2.902 1.00 93.81 166 GLU A O 1
ATOM 1327 N N . GLU A 1 167 ? -6.889 17.958 1.733 1.00 95.00 167 GLU A N 1
ATOM 1328 C CA . GLU A 1 167 ? -7.676 17.005 0.936 1.00 95.00 167 GLU A CA 1
ATOM 1329 C C . GLU A 1 167 ? -7.819 15.641 1.632 1.00 95.00 167 GLU A C 1
ATOM 1331 O O . GLU A 1 167 ? -8.777 14.913 1.379 1.00 95.00 167 GLU A O 1
ATOM 1336 N N . LEU A 1 168 ? -6.920 15.304 2.566 1.00 94.06 168 LEU A N 1
ATOM 1337 C CA . LEU A 1 168 ? -6.847 13.976 3.201 1.00 94.06 168 LEU A CA 1
ATOM 1338 C C . LEU A 1 168 ? -8.166 13.516 3.847 1.00 94.06 168 LEU A C 1
ATOM 1340 O O . LEU A 1 168 ? -8.500 12.330 3.844 1.00 94.06 168 LEU A O 1
ATOM 1344 N N . ASN A 1 169 ? -8.939 14.451 4.398 1.00 90.12 169 ASN A N 1
ATOM 1345 C CA . 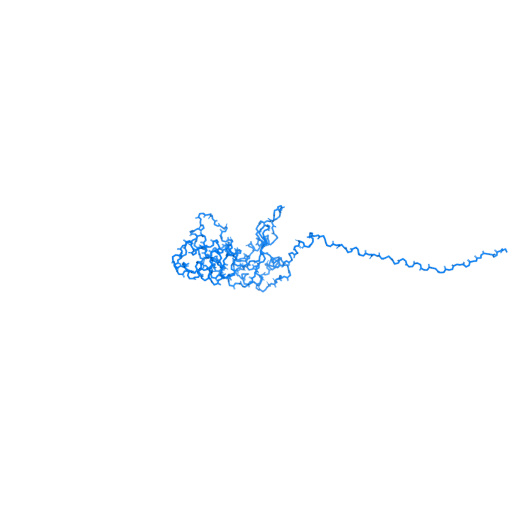ASN A 1 169 ? -10.188 14.123 5.086 1.00 90.12 169 ASN A CA 1
ATOM 1346 C C . ASN A 1 169 ? -11.388 14.008 4.126 1.00 90.12 169 ASN A C 1
ATOM 1348 O O . ASN A 1 169 ? -12.360 13.317 4.451 1.00 90.12 169 ASN A O 1
ATOM 1352 N N . SER A 1 170 ? -11.343 14.680 2.970 1.00 92.94 170 SER A N 1
ATOM 1353 C CA . SER A 1 170 ? -12.464 14.809 2.028 1.00 92.94 170 SER A CA 1
ATOM 1354 C C . SER A 1 170 ? -12.332 13.940 0.774 1.00 92.94 170 SER A C 1
ATOM 1356 O O . SER A 1 170 ? -13.356 13.659 0.142 1.00 92.94 170 SER A O 1
ATOM 1358 N N . ASP A 1 171 ? -11.123 13.478 0.441 1.00 95.38 171 ASP A N 1
ATOM 1359 C CA . ASP A 1 171 ? -10.870 12.611 -0.710 1.00 95.38 171 ASP A CA 1
ATOM 1360 C C . ASP A 1 171 ? -11.654 11.292 -0.605 1.00 95.38 171 ASP A C 1
ATOM 1362 O O . ASP A 1 171 ? -11.581 10.569 0.398 1.00 95.38 171 ASP A O 1
ATOM 13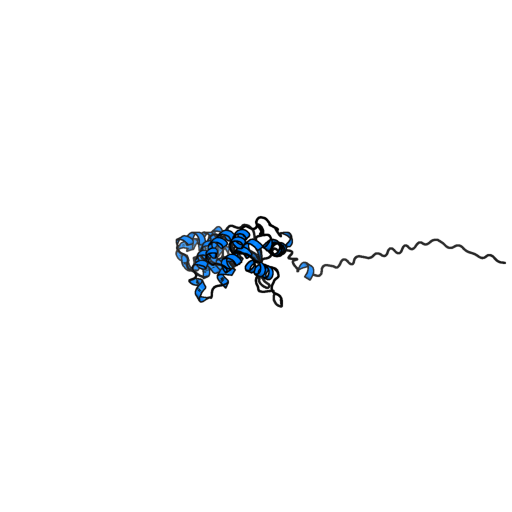66 N N . GLN A 1 172 ? -12.456 10.997 -1.633 1.00 95.56 172 GLN A N 1
ATOM 1367 C CA . GLN A 1 172 ? -13.332 9.822 -1.629 1.00 95.56 172 GLN A CA 1
ATOM 1368 C C . GLN A 1 172 ? -12.549 8.531 -1.854 1.00 95.56 172 GLN A C 1
ATOM 1370 O O . GLN A 1 172 ? -12.872 7.520 -1.225 1.00 95.56 172 GLN A O 1
ATOM 1375 N N . ASP A 1 173 ? -11.498 8.579 -2.675 1.00 96.38 173 ASP A N 1
ATOM 1376 C CA . ASP A 1 173 ? -10.682 7.405 -2.950 1.00 96.38 173 ASP A CA 1
ATOM 1377 C C . ASP A 1 173 ? -9.933 6.980 -1.685 1.00 96.38 173 ASP A C 1
ATOM 1379 O O . ASP A 1 173 ? -10.067 5.843 -1.228 1.00 96.38 173 ASP A O 1
ATOM 1383 N N . LEU A 1 174 ? -9.238 7.917 -1.030 1.00 97.06 174 LEU A N 1
ATOM 1384 C CA . LEU A 1 174 ? -8.553 7.665 0.235 1.00 97.06 174 LEU A CA 1
ATOM 1385 C C . LEU A 1 174 ? -9.525 7.184 1.318 1.00 97.06 174 LEU A C 1
ATOM 1387 O O . LEU A 1 174 ? -9.202 6.272 2.074 1.00 97.06 174 LEU A O 1
ATOM 1391 N N . LYS A 1 175 ? -10.748 7.725 1.375 1.00 95.88 175 LYS A N 1
ATOM 1392 C CA . LYS A 1 175 ? -11.778 7.249 2.313 1.00 95.88 175 LYS A CA 1
ATOM 1393 C C . LYS A 1 175 ? -12.142 5.786 2.099 1.00 95.88 175 LYS A C 1
ATOM 1395 O O . LYS A 1 175 ? -12.371 5.053 3.071 1.00 95.88 175 LYS A O 1
ATOM 1400 N N . GLN A 1 176 ? -12.221 5.360 0.848 1.00 96.38 176 GLN A N 1
ATOM 1401 C CA . GLN A 1 176 ? -12.510 3.977 0.521 1.00 96.38 176 GLN A CA 1
ATOM 1402 C C . GLN A 1 176 ? -11.312 3.072 0.834 1.00 96.38 176 GLN A C 1
ATOM 1404 O O . GLN A 1 176 ? -11.506 2.033 1.466 1.00 96.38 176 GLN A O 1
ATOM 1409 N N . LEU A 1 177 ? -10.090 3.499 0.505 1.00 97.06 177 LEU A N 1
ATOM 1410 C CA . LEU A 1 177 ? -8.842 2.827 0.890 1.00 97.06 177 LEU A CA 1
ATOM 1411 C C . LEU A 1 177 ? -8.752 2.629 2.413 1.00 97.06 177 LEU A C 1
ATOM 1413 O O . LEU A 1 177 ? -8.577 1.503 2.878 1.00 97.06 177 LEU A O 1
ATOM 1417 N N . ASP A 1 178 ? -8.963 3.693 3.191 1.00 96.25 178 ASP A N 1
ATOM 1418 C CA . ASP A 1 178 ? -8.950 3.677 4.659 1.00 96.25 178 ASP A CA 1
ATOM 1419 C C . ASP A 1 178 ? -9.953 2.669 5.231 1.00 96.25 178 ASP A C 1
ATOM 1421 O O . ASP A 1 178 ? -9.662 1.950 6.186 1.00 96.25 178 ASP A O 1
ATOM 1425 N N . SER A 1 179 ? -11.140 2.583 4.624 1.00 95.62 179 SER A N 1
ATOM 1426 C CA . SER A 1 179 ? -12.173 1.625 5.030 1.00 95.62 179 SER A CA 1
ATOM 1427 C C . SER A 1 179 ? -11.759 0.184 4.740 1.00 95.62 179 SER A C 1
ATOM 1429 O O . SER A 1 179 ? -12.036 -0.708 5.540 1.00 95.62 179 SER A O 1
ATOM 1431 N N . MET A 1 180 ? -11.081 -0.053 3.615 1.00 96.06 180 MET A N 1
ATOM 1432 C CA . MET A 1 180 ? -10.588 -1.378 3.249 1.00 96.06 180 MET A CA 1
ATOM 1433 C C . MET A 1 180 ? -9.417 -1.832 4.138 1.00 96.06 180 MET A C 1
ATOM 1435 O O . MET A 1 180 ? -9.348 -3.015 4.469 1.00 96.06 180 MET A O 1
ATOM 1439 N N . ILE A 1 181 ? -8.551 -0.917 4.597 1.00 95.62 181 ILE A N 1
ATOM 1440 C CA . ILE A 1 181 ? -7.441 -1.226 5.526 1.00 95.62 181 ILE A CA 1
ATOM 1441 C C . ILE A 1 181 ? -7.945 -1.887 6.811 1.00 95.62 181 ILE A C 1
ATOM 1443 O O . ILE A 1 181 ? -7.290 -2.784 7.337 1.00 95.62 181 ILE A O 1
ATOM 1447 N N . LEU A 1 182 ? -9.136 -1.519 7.291 1.00 95.00 182 LEU A N 1
ATOM 1448 C CA . LEU A 1 182 ? -9.721 -2.118 8.495 1.00 95.00 182 LEU A CA 1
ATOM 1449 C C . LEU A 1 182 ? -9.891 -3.639 8.381 1.00 95.00 182 LEU A C 1
ATOM 1451 O O . LEU A 1 182 ? -9.921 -4.325 9.402 1.00 95.00 182 LEU A O 1
ATOM 1455 N N . PHE A 1 183 ? -9.980 -4.182 7.167 1.00 92.88 183 PHE A N 1
ATOM 1456 C CA . PHE A 1 183 ? -10.120 -5.614 6.902 1.00 92.88 183 PHE A CA 1
ATOM 1457 C C . PHE A 1 183 ? -8.785 -6.342 6.710 1.00 92.88 183 PHE A C 1
ATOM 1459 O O . PHE A 1 183 ? -8.788 -7.556 6.523 1.00 92.88 183 PHE A O 1
ATOM 1466 N N . MET A 1 184 ? -7.655 -5.637 6.789 1.00 88.56 184 MET A N 1
ATOM 1467 C CA . MET A 1 184 ? -6.323 -6.210 6.627 1.00 88.56 184 MET A CA 1
ATOM 1468 C C . MET A 1 184 ? -5.688 -6.466 8.005 1.00 88.56 184 MET A C 1
ATOM 1470 O O . MET A 1 184 ? -5.247 -5.519 8.653 1.00 88.56 184 MET A O 1
ATOM 1474 N N . PRO A 1 185 ? -5.657 -7.715 8.510 1.00 81.38 185 PRO A N 1
ATOM 1475 C CA . PRO A 1 185 ? -5.074 -8.012 9.823 1.00 81.38 185 PRO A CA 1
ATOM 1476 C C . PRO A 1 185 ? -3.553 -7.800 9.854 1.00 81.38 185 PRO A C 1
ATOM 1478 O O . PRO A 1 185 ? -3.024 -7.370 10.874 1.00 81.38 185 PRO A O 1
ATOM 1481 N N . GLU A 1 186 ? -2.881 -8.017 8.721 1.00 83.38 186 GLU A N 1
ATOM 1482 C CA . GLU A 1 186 ? -1.419 -7.938 8.570 1.00 83.38 186 GLU A CA 1
ATOM 1483 C C . GLU A 1 186 ? -0.926 -6.563 8.090 1.00 83.38 186 GLU A C 1
ATOM 1485 O O . GLU A 1 186 ? 0.206 -6.424 7.638 1.00 83.38 186 GLU A O 1
ATOM 1490 N N . SER A 1 187 ? -1.774 -5.532 8.126 1.00 87.00 187 SER A N 1
ATOM 1491 C CA . SER A 1 187 ? -1.351 -4.183 7.746 1.00 87.00 187 SER A CA 1
ATOM 1492 C C . SER A 1 187 ? -0.298 -3.657 8.713 1.00 87.00 187 SER A C 1
ATOM 1494 O O . SER A 1 187 ? -0.455 -3.865 9.919 1.00 87.00 187 SER A O 1
ATOM 1496 N N . SER A 1 188 ? 0.683 -2.872 8.264 1.00 89.88 188 SER A N 1
ATOM 1497 C CA . SER A 1 188 ? 1.576 -2.184 9.198 1.00 89.88 188 SER A CA 1
ATOM 1498 C C . SER A 1 188 ? 0.795 -1.305 10.178 1.00 89.88 188 SER A C 1
ATOM 1500 O O . SER A 1 188 ? -0.309 -0.811 9.901 1.00 89.88 188 SER A O 1
ATOM 1502 N N . GLU A 1 189 ? 1.366 -1.100 11.368 1.00 92.38 189 GLU A N 1
ATOM 1503 C CA . GLU A 1 189 ? 0.781 -0.185 12.353 1.00 92.38 189 GLU A CA 1
ATOM 1504 C C . GLU A 1 189 ? 0.685 1.244 11.819 1.00 92.38 189 GLU A C 1
ATOM 1506 O O . GLU A 1 189 ? -0.214 1.993 12.208 1.00 92.38 189 GLU A O 1
ATOM 1511 N N . LEU A 1 190 ? 1.567 1.617 10.890 1.00 92.31 190 LEU A N 1
ATOM 1512 C CA . LEU A 1 190 ? 1.608 2.950 10.314 1.00 92.31 190 LEU A CA 1
ATOM 1513 C C . LEU A 1 190 ? 0.389 3.229 9.427 1.00 92.31 190 LEU A C 1
ATOM 1515 O O . LEU A 1 190 ? -0.269 4.259 9.615 1.00 92.31 190 LEU A O 1
ATOM 1519 N N . ILE A 1 191 ? 0.050 2.333 8.494 1.00 94.06 191 ILE A N 1
ATOM 1520 C CA . ILE A 1 191 ? -1.103 2.562 7.610 1.00 94.06 191 ILE A CA 1
ATOM 1521 C C . ILE A 1 191 ? -2.424 2.487 8.381 1.00 94.06 191 ILE A C 1
ATOM 1523 O O . ILE A 1 191 ? -3.307 3.310 8.151 1.00 94.06 191 ILE A O 1
ATOM 1527 N N . LEU A 1 192 ? -2.533 1.591 9.371 1.00 95.88 192 LEU A N 1
ATOM 1528 C CA . LEU A 1 192 ? -3.724 1.499 10.215 1.00 95.88 192 LEU A CA 1
ATOM 1529 C C . LEU A 1 192 ? -3.885 2.753 11.086 1.00 95.88 192 LEU A C 1
ATOM 1531 O O . LEU A 1 192 ? -4.981 3.302 11.185 1.00 95.88 192 LEU A O 1
ATOM 1535 N N . THR A 1 193 ? -2.791 3.250 11.674 1.00 96.06 193 THR A N 1
ATOM 1536 C CA . THR A 1 193 ? -2.790 4.526 12.410 1.00 96.06 193 THR A CA 1
ATOM 1537 C C . THR A 1 193 ? -3.238 5.676 11.522 1.00 96.06 193 THR A C 1
ATOM 1539 O O . THR A 1 193 ? -4.027 6.514 11.954 1.00 96.06 193 THR A O 1
ATOM 1542 N N . THR A 1 194 ? -2.752 5.718 10.283 1.00 95.38 194 THR A N 1
ATOM 1543 C CA . THR A 1 194 ? -3.073 6.789 9.335 1.00 95.38 194 THR A CA 1
ATOM 1544 C C . THR A 1 194 ? -4.552 6.749 8.954 1.00 95.38 194 THR A C 1
ATOM 1546 O O . THR A 1 194 ? -5.237 7.760 9.106 1.00 95.38 194 THR A O 1
ATOM 1549 N N . ALA A 1 195 ? -5.073 5.574 8.590 1.00 95.25 195 ALA A N 1
ATOM 1550 C CA . ALA A 1 195 ? -6.480 5.387 8.244 1.00 95.25 195 ALA A CA 1
ATOM 1551 C C . ALA A 1 195 ? -7.428 5.782 9.391 1.00 95.25 195 ALA A C 1
ATOM 1553 O O . ALA A 1 195 ? -8.427 6.469 9.180 1.00 95.25 195 ALA A O 1
ATOM 1554 N N . LEU A 1 196 ? -7.093 5.399 10.630 1.00 95.62 196 LEU A N 1
ATOM 1555 C CA . LEU A 1 196 ? -7.886 5.714 11.825 1.00 95.62 196 LEU A CA 1
ATOM 1556 C C . LEU A 1 196 ? -7.774 7.177 12.275 1.00 95.62 196 LEU A C 1
ATOM 1558 O O . LEU A 1 196 ? -8.680 7.682 12.937 1.00 95.62 196 LEU A O 1
ATOM 1562 N N . ARG A 1 197 ? -6.685 7.873 11.934 1.00 91.12 197 ARG A N 1
ATOM 1563 C CA . ARG A 1 197 ? -6.484 9.287 12.285 1.00 91.12 197 ARG A CA 1
ATOM 1564 C C . ARG A 1 197 ? -7.276 10.233 11.383 1.00 91.12 197 ARG A C 1
ATOM 1566 O O . ARG A 1 197 ? -7.713 11.280 11.854 1.00 91.12 197 ARG A O 1
ATOM 1573 N N . ASN A 1 198 ? -7.446 9.889 10.111 1.00 85.62 198 ASN A N 1
ATOM 1574 C CA . ASN A 1 198 ? -8.022 10.802 9.120 1.00 85.62 198 ASN A CA 1
ATOM 1575 C C . ASN A 1 198 ? -9.549 10.930 9.211 1.00 85.62 198 ASN A C 1
ATOM 1577 O O . ASN A 1 198 ? -10.134 11.809 8.580 1.00 85.62 198 ASN A O 1
ATOM 1581 N N . ARG A 1 199 ? -10.238 10.051 9.950 1.00 88.19 199 ARG A N 1
ATOM 1582 C CA . ARG A 1 199 ? -11.704 10.039 9.942 1.00 88.19 199 ARG A CA 1
ATOM 1583 C C . ARG A 1 199 ? -12.329 9.354 11.142 1.00 88.19 199 ARG A C 1
ATOM 1585 O O . ARG A 1 199 ? -11.742 8.476 11.761 1.00 88.19 199 ARG A O 1
ATOM 1592 N N . ILE A 1 200 ? -13.584 9.721 11.386 1.00 91.38 200 ILE A N 1
ATOM 1593 C CA . ILE A 1 200 ? -14.504 8.963 12.230 1.00 91.38 200 ILE A CA 1
ATOM 1594 C C . ILE A 1 200 ? -15.303 8.041 11.305 1.00 91.38 200 ILE A C 1
ATOM 1596 O O . ILE A 1 200 ? -15.996 8.500 10.395 1.00 91.38 200 ILE A O 1
ATOM 1600 N N . PHE A 1 201 ? -15.175 6.737 11.508 1.00 91.50 201 PHE A N 1
ATOM 1601 C CA . PHE A 1 201 ? -15.886 5.722 10.741 1.00 91.50 201 PHE A CA 1
ATOM 1602 C C . PHE A 1 201 ? -17.329 5.556 11.222 1.00 91.50 201 PHE A C 1
ATOM 1604 O O . PHE A 1 201 ? -17.640 5.728 12.398 1.00 91.50 201 PHE A O 1
ATOM 1611 N N . SER A 1 202 ? -18.214 5.176 10.298 1.00 86.81 202 SER A N 1
ATOM 1612 C CA . SER A 1 202 ? -19.606 4.848 10.617 1.00 86.81 202 SER A CA 1
ATOM 1613 C C . SER A 1 202 ? -19.707 3.641 11.552 1.00 86.81 202 SER A C 1
ATOM 1615 O O . SER A 1 202 ? -18.869 2.737 11.483 1.00 86.81 202 SER A O 1
ATOM 1617 N N . ASP A 1 203 ? -20.812 3.541 12.292 1.00 81.75 203 ASP A N 1
ATOM 1618 C CA . ASP A 1 203 ? -21.103 2.404 13.177 1.00 81.75 203 ASP A CA 1
ATOM 1619 C C . ASP A 1 203 ? -20.994 1.030 12.492 1.00 81.75 203 ASP A C 1
ATOM 1621 O O . ASP A 1 203 ? -20.617 0.053 13.138 1.00 81.75 203 ASP A O 1
ATOM 1625 N N . GLY A 1 204 ? -21.249 0.946 11.180 1.00 85.25 204 GLY A N 1
ATOM 1626 C CA . GLY A 1 204 ? -21.111 -0.295 10.410 1.00 85.25 204 GLY A CA 1
ATOM 1627 C C . GLY A 1 204 ? -19.691 -0.879 10.397 1.00 85.25 204 GLY A C 1
ATOM 1628 O O . GLY A 1 204 ? -19.534 -2.097 10.375 1.00 85.25 204 GLY A O 1
ATOM 1629 N N . LEU A 1 205 ? -18.656 -0.034 10.477 1.00 93.62 205 LEU A N 1
ATOM 1630 C CA . LEU A 1 205 ? -17.245 -0.450 10.483 1.00 93.62 205 LEU A CA 1
ATOM 1631 C C . LEU A 1 205 ? -16.666 -0.572 11.896 1.00 93.62 205 LEU A C 1
ATOM 1633 O O . LEU A 1 205 ? -15.604 -1.161 12.083 1.00 93.62 205 LEU A O 1
ATOM 1637 N N . LYS A 1 206 ? -17.386 -0.092 12.914 1.00 93.38 206 LYS A N 1
ATOM 1638 C CA . LYS A 1 206 ? -16.966 -0.138 14.320 1.00 93.38 206 LYS A CA 1
ATOM 1639 C C . LYS A 1 206 ? -16.653 -1.557 14.798 1.00 93.38 206 LYS A C 1
ATOM 1641 O O . LYS A 1 206 ? -15.655 -1.762 15.479 1.00 93.38 206 LYS A O 1
ATOM 1646 N N . LYS A 1 207 ? -17.449 -2.551 14.381 1.00 93.31 207 LYS A N 1
ATOM 1647 C CA . LYS A 1 207 ? -17.186 -3.972 14.683 1.00 93.31 207 LYS A CA 1
ATOM 1648 C C . LYS A 1 207 ? -15.850 -4.447 14.114 1.00 93.31 207 LYS A C 1
ATOM 1650 O O . LYS A 1 207 ? -15.135 -5.181 14.783 1.00 93.31 207 LYS A O 1
ATOM 1655 N N . GLN A 1 208 ? -15.501 -3.999 12.910 1.00 95.81 208 GLN A N 1
ATOM 1656 C CA . GLN A 1 208 ? -14.226 -4.345 12.290 1.00 95.81 208 GLN A CA 1
ATOM 1657 C C . GLN A 1 208 ? -13.052 -3.677 13.021 1.00 95.81 208 GLN A C 1
ATOM 1659 O O . GLN A 1 208 ? -12.025 -4.310 13.240 1.00 95.81 208 GLN A O 1
ATOM 1664 N N . ILE A 1 209 ? -13.222 -2.434 13.480 1.00 96.62 209 ILE A N 1
ATOM 1665 C CA . ILE A 1 209 ? -12.224 -1.757 14.322 1.00 96.62 209 ILE A CA 1
ATOM 1666 C C . ILE A 1 209 ? -12.073 -2.480 15.671 1.00 96.62 209 ILE A C 1
ATOM 1668 O O . ILE A 1 209 ? -10.955 -2.685 16.129 1.00 96.62 209 ILE A O 1
ATOM 1672 N N . ALA A 1 210 ? -13.169 -2.938 16.283 1.00 96.00 210 ALA A N 1
ATOM 1673 C CA . ALA A 1 210 ? -13.130 -3.758 17.497 1.00 96.00 210 ALA A CA 1
ATOM 1674 C C . ALA A 1 210 ? -12.403 -5.088 17.289 1.00 96.00 210 ALA A C 1
ATOM 1676 O O . ALA A 1 210 ? -11.605 -5.475 18.138 1.00 96.00 210 ALA A O 1
ATOM 1677 N N . LYS A 1 211 ? -12.593 -5.741 16.141 1.00 95.56 211 LYS A N 1
ATOM 1678 C CA . LYS A 1 211 ? -11.814 -6.923 15.768 1.00 95.56 211 LYS A CA 1
ATOM 1679 C C . LYS A 1 211 ? -10.318 -6.612 15.680 1.00 95.56 211 LYS A C 1
ATOM 1681 O O . LYS A 1 211 ? -9.514 -7.317 16.282 1.00 95.56 211 LYS A O 1
ATOM 1686 N N . GLN A 1 212 ? -9.941 -5.522 15.012 1.00 96.12 212 GLN A N 1
ATOM 1687 C CA . GLN A 1 212 ? -8.541 -5.089 14.976 1.00 96.12 212 GLN A CA 1
ATOM 1688 C C . GLN A 1 212 ? -7.992 -4.820 16.388 1.00 96.12 212 GLN A C 1
ATOM 1690 O O . GLN A 1 212 ? -6.878 -5.215 16.706 1.00 96.12 212 GLN A O 1
ATOM 1695 N N . ALA A 1 213 ? -8.784 -4.201 17.261 1.00 95.81 213 ALA A N 1
ATOM 1696 C CA . ALA A 1 213 ? -8.369 -3.857 18.615 1.00 95.81 213 ALA A CA 1
ATOM 1697 C C . ALA A 1 213 ? -8.201 -5.075 19.539 1.00 95.81 213 ALA A C 1
ATOM 1699 O O . ALA A 1 213 ? -7.201 -5.158 20.241 1.00 95.81 213 ALA A O 1
ATOM 1700 N N . PHE A 1 214 ? -9.169 -5.995 19.554 1.00 95.81 214 PHE A N 1
ATOM 1701 C CA . PHE A 1 214 ? -9.282 -7.026 20.595 1.00 95.81 214 PHE A CA 1
ATOM 1702 C C . PHE A 1 214 ? -8.986 -8.451 20.118 1.00 95.81 214 PHE A C 1
ATOM 1704 O O . PHE A 1 214 ? -8.638 -9.289 20.940 1.00 95.81 214 PHE A O 1
ATOM 1711 N N . GLU A 1 215 ? -9.140 -8.751 18.823 1.00 94.50 215 GLU A N 1
ATOM 1712 C CA . GLU A 1 215 ? -8.738 -10.055 18.264 1.00 94.50 215 GLU A CA 1
ATOM 1713 C C . GLU A 1 215 ? -7.309 -9.993 17.723 1.00 94.50 215 GLU A C 1
ATOM 1715 O O . GLU A 1 215 ? -6.525 -10.912 17.931 1.00 94.50 215 GLU A O 1
ATOM 1720 N N . ASN A 1 216 ? -6.964 -8.895 17.045 1.00 93.62 216 ASN A N 1
ATOM 1721 C CA . ASN A 1 216 ? -5.641 -8.714 16.443 1.00 93.62 216 ASN A CA 1
ATOM 1722 C C . ASN A 1 216 ? -4.694 -7.883 17.329 1.00 93.62 216 ASN A C 1
ATOM 1724 O O . ASN A 1 216 ? -3.565 -7.615 16.924 1.00 93.62 216 ASN A O 1
ATOM 1728 N N . HIS A 1 217 ? -5.153 -7.445 18.508 1.00 93.25 217 HIS A N 1
ATOM 1729 C CA . HIS A 1 217 ? -4.364 -6.708 19.505 1.00 93.25 217 HIS A CA 1
ATOM 1730 C C . HIS A 1 217 ? -3.675 -5.437 18.962 1.00 93.25 217 HIS A C 1
ATOM 1732 O O . HIS A 1 217 ? -2.591 -5.047 19.400 1.00 93.25 217 HIS A O 1
ATOM 1738 N N . ARG A 1 218 ? -4.299 -4.764 17.985 1.00 93.69 218 ARG A N 1
ATOM 1739 C CA . ARG A 1 218 ? -3.705 -3.625 17.269 1.00 93.69 218 ARG A CA 1
ATOM 1740 C C . ARG A 1 218 ? -3.871 -2.329 18.059 1.00 93.69 218 ARG A C 1
ATOM 1742 O O . ARG A 1 218 ? -4.982 -1.813 18.231 1.00 93.69 218 ARG A O 1
ATOM 1749 N N . GLN A 1 219 ? -2.752 -1.735 18.475 1.00 93.69 219 GLN A N 1
ATOM 1750 C CA . GLN A 1 219 ? -2.747 -0.502 19.274 1.00 93.69 219 GLN A CA 1
ATOM 1751 C C . GLN A 1 219 ? -3.485 0.689 18.632 1.00 93.69 219 GLN A C 1
ATOM 1753 O O . GLN A 1 219 ? -4.172 1.413 19.362 1.00 93.69 219 GLN A O 1
ATOM 1758 N N . PRO A 1 220 ? -3.395 0.942 17.312 1.00 95.62 220 PRO A N 1
ATOM 1759 C CA . PRO A 1 220 ? -4.104 2.060 16.696 1.00 95.62 220 PRO A CA 1
ATOM 1760 C C . PRO A 1 220 ? -5.623 1.926 16.816 1.00 95.62 220 PRO A C 1
ATOM 1762 O O . PRO A 1 220 ? -6.305 2.907 17.112 1.00 95.62 220 PRO A O 1
ATOM 1765 N N . ALA A 1 221 ? -6.147 0.707 16.668 1.00 96.19 221 ALA A N 1
ATOM 1766 C CA . ALA A 1 221 ? -7.570 0.422 16.814 1.00 96.19 221 ALA A CA 1
ATOM 1767 C C . ALA A 1 221 ? -8.037 0.597 18.268 1.00 96.19 221 ALA A C 1
ATOM 1769 O O . ALA A 1 221 ? -9.080 1.208 18.507 1.00 96.19 221 ALA A O 1
ATOM 1770 N N . LEU A 1 222 ? -7.230 0.164 19.244 1.00 95.81 222 LEU A N 1
ATOM 1771 C CA . LEU A 1 222 ? -7.500 0.406 20.667 1.00 95.81 222 LEU A CA 1
ATOM 1772 C C . LEU A 1 222 ? -7.580 1.900 20.991 1.00 95.81 222 LEU A C 1
ATOM 1774 O O . LEU A 1 222 ? -8.539 2.352 21.622 1.00 95.81 222 LEU A O 1
ATOM 1778 N N . LYS A 1 223 ? -6.603 2.683 20.518 1.00 94.94 223 LYS A N 1
ATOM 1779 C CA . LYS A 1 223 ? -6.585 4.142 20.699 1.00 94.94 223 LYS A CA 1
ATOM 1780 C C . LYS A 1 223 ? -7.818 4.789 20.077 1.00 94.94 223 LYS A C 1
ATOM 1782 O O . LYS A 1 223 ? -8.467 5.599 20.734 1.00 94.94 223 LYS A O 1
ATOM 1787 N N . TYR A 1 224 ? -8.180 4.386 18.861 1.00 96.62 224 TYR A N 1
ATOM 1788 C CA . TYR A 1 224 ? -9.369 4.889 18.180 1.00 96.62 224 TYR A CA 1
ATOM 1789 C C . TYR A 1 224 ? -10.653 4.623 18.982 1.00 96.62 224 TYR A C 1
ATOM 1791 O O . TYR A 1 224 ? -11.435 5.546 19.223 1.00 96.62 224 TYR A O 1
ATOM 1799 N N . LEU A 1 225 ? -10.867 3.385 19.446 1.00 96.44 225 LEU A N 1
ATOM 1800 C CA . LEU A 1 225 ? -12.052 3.041 20.237 1.00 96.44 225 LEU A CA 1
ATOM 1801 C C . LEU A 1 225 ? -12.083 3.781 21.575 1.00 96.44 225 LEU A C 1
ATOM 1803 O O . LEU A 1 225 ? -13.148 4.233 21.986 1.00 96.44 225 LEU A O 1
ATOM 1807 N N . ASN A 1 226 ? -10.937 3.973 22.227 1.00 94.75 226 ASN A N 1
ATOM 1808 C CA . ASN A 1 226 ? -10.857 4.760 23.456 1.00 94.75 226 ASN A CA 1
ATOM 1809 C C . ASN A 1 226 ? -11.155 6.256 23.232 1.00 94.75 226 ASN A C 1
ATOM 1811 O O . ASN A 1 226 ? -11.679 6.911 24.131 1.00 94.75 226 ASN A O 1
ATOM 1815 N N . SER A 1 227 ? -10.861 6.802 22.051 1.00 94.25 227 SER A N 1
ATOM 1816 C CA . SER A 1 227 ? -11.180 8.195 21.716 1.00 94.25 227 SER A CA 1
ATOM 1817 C C . SER A 1 227 ? -12.653 8.404 21.359 1.00 94.25 227 SER A C 1
ATOM 1819 O O . SER A 1 227 ? -13.247 9.381 21.808 1.00 94.25 227 SER A O 1
ATOM 1821 N N . TRP A 1 228 ? -13.254 7.498 20.583 1.00 94.44 228 TRP A N 1
ATOM 1822 C CA . TRP A 1 228 ? -14.565 7.742 19.959 1.00 94.44 228 TRP A CA 1
ATOM 1823 C C . TRP A 1 228 ? -15.699 6.852 20.475 1.00 94.44 228 TRP A C 1
ATOM 1825 O O . TRP A 1 228 ? -16.864 7.235 20.402 1.00 94.44 228 TRP A O 1
ATOM 1835 N N . HIS A 1 229 ? -15.382 5.682 21.033 1.00 93.81 229 HIS A N 1
ATOM 1836 C CA . HIS A 1 229 ? -16.362 4.653 21.404 1.00 93.81 229 HIS A CA 1
ATOM 1837 C C . HIS A 1 229 ? -16.147 4.093 22.821 1.00 93.81 229 HIS A C 1
ATOM 1839 O O . HIS A 1 229 ? -16.625 3.007 23.150 1.00 93.81 229 HIS A O 1
ATOM 1845 N N . LYS A 1 230 ? -15.467 4.848 23.697 1.00 93.69 230 LYS A N 1
ATOM 1846 C CA . LYS A 1 230 ? -15.078 4.403 25.046 1.00 93.69 230 LYS A CA 1
ATOM 1847 C C . LYS A 1 230 ? -16.239 3.865 25.871 1.00 93.69 230 LYS A C 1
ATOM 1849 O O . LYS A 1 230 ? -16.087 2.861 26.550 1.00 93.69 230 LYS A O 1
ATOM 1854 N N . LYS A 1 231 ? -17.394 4.536 25.821 1.00 94.25 231 LYS A N 1
ATOM 1855 C CA . LYS A 1 231 ? -18.576 4.152 26.606 1.00 94.25 231 LYS A CA 1
ATOM 1856 C C . LYS A 1 231 ? -19.077 2.751 26.245 1.00 94.25 231 LYS A C 1
ATOM 1858 O O . LYS A 1 231 ? -19.547 2.039 27.118 1.00 94.25 231 LYS A O 1
ATOM 1863 N N . GLU A 1 232 ? -18.988 2.379 24.973 1.00 94.50 232 GLU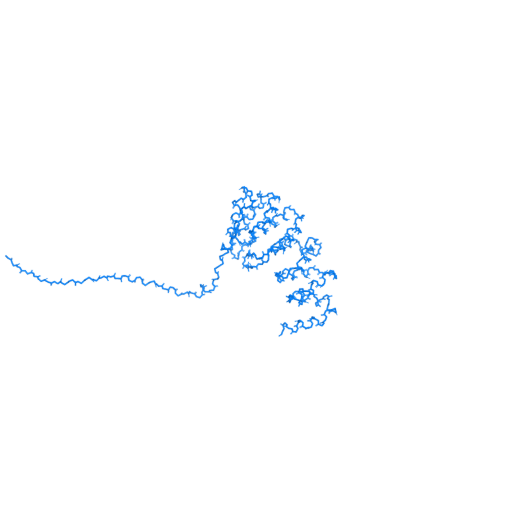 A N 1
ATOM 1864 C CA . GLU A 1 232 ? -19.489 1.099 24.463 1.00 94.50 232 GLU A CA 1
ATOM 1865 C C . GLU A 1 232 ? -18.512 -0.051 24.724 1.00 94.50 232 GLU A C 1
ATOM 1867 O O . GLU A 1 232 ? -18.940 -1.170 24.981 1.00 94.50 232 GLU A O 1
ATOM 1872 N N . TYR A 1 233 ? -17.207 0.231 24.712 1.00 95.56 233 TYR A N 1
ATOM 1873 C CA . TYR A 1 233 ? -16.153 -0.774 24.871 1.00 95.56 233 TYR A CA 1
ATOM 1874 C C . TYR A 1 233 ? -15.397 -0.665 26.203 1.00 95.56 233 TYR A C 1
ATOM 1876 O O . TYR A 1 233 ? -14.275 -1.152 26.293 1.00 95.56 233 TYR A O 1
ATOM 1884 N N . ALA A 1 234 ? -15.969 -0.025 27.229 1.00 95.44 234 ALA A N 1
ATOM 1885 C CA . ALA A 1 234 ? -15.253 0.347 28.455 1.00 95.44 234 ALA A CA 1
ATOM 1886 C C . ALA A 1 234 ? -14.532 -0.839 29.121 1.00 95.44 234 ALA A C 1
ATOM 1888 O O . ALA A 1 234 ? -13.326 -0.759 29.357 1.00 95.44 234 ALA A O 1
ATOM 1889 N N . ASP A 1 235 ? -15.244 -1.946 29.342 1.00 95.50 235 ASP A N 1
ATOM 1890 C CA . ASP A 1 235 ? -14.702 -3.125 30.026 1.00 95.50 235 ASP A CA 1
ATOM 1891 C C . ASP A 1 235 ? -13.612 -3.820 29.194 1.00 95.50 235 ASP A C 1
ATOM 1893 O O . ASP A 1 235 ? -12.561 -4.196 29.716 1.00 95.50 235 ASP A O 1
ATOM 1897 N N . LEU A 1 236 ? -13.835 -3.949 27.880 1.00 96.12 236 LEU A N 1
ATOM 1898 C CA . LEU A 1 236 ? -12.867 -4.552 26.958 1.00 96.12 236 LEU A CA 1
ATOM 1899 C C . LEU A 1 236 ? -11.609 -3.690 26.829 1.00 96.12 236 LEU A C 1
ATOM 1901 O O . LEU A 1 236 ? -10.504 -4.217 26.879 1.00 96.12 236 LEU A O 1
ATOM 1905 N N . LEU A 1 237 ? -11.761 -2.366 26.732 1.00 96.06 237 LEU A N 1
ATOM 1906 C CA . LEU A 1 237 ? -10.641 -1.426 26.696 1.00 96.06 237 LEU A CA 1
ATOM 1907 C C . LEU A 1 237 ? -9.839 -1.463 27.994 1.00 96.06 237 LEU A C 1
ATOM 1909 O O . LEU A 1 237 ? -8.615 -1.488 27.939 1.00 96.06 237 LEU A O 1
ATOM 1913 N N . GLN A 1 238 ? -10.503 -1.477 29.152 1.00 93.69 238 GLN A N 1
ATOM 1914 C CA . GLN A 1 238 ? -9.814 -1.558 30.438 1.00 93.69 238 GLN A CA 1
ATOM 1915 C C . GLN A 1 238 ? -8.994 -2.844 30.539 1.00 93.69 238 GLN A C 1
ATOM 1917 O O . GLN A 1 238 ? -7.827 -2.788 30.924 1.00 93.69 238 GLN A O 1
ATOM 1922 N N . LYS A 1 239 ? -9.589 -3.984 30.171 1.00 94.00 239 LYS A N 1
ATOM 1923 C CA . LYS A 1 239 ? -8.904 -5.278 30.174 1.00 94.00 239 LYS A CA 1
ATOM 1924 C C . LYS A 1 239 ? -7.698 -5.277 29.236 1.00 94.00 239 LYS A C 1
ATOM 1926 O O . LYS A 1 239 ? -6.622 -5.699 29.638 1.00 94.00 239 LYS A O 1
ATOM 1931 N N . GLU A 1 240 ? -7.875 -4.798 28.010 1.00 93.25 240 GLU A N 1
ATOM 1932 C CA . GLU A 1 240 ? -6.821 -4.827 27.000 1.00 93.25 240 GLU A CA 1
ATOM 1933 C C . GLU A 1 240 ? -5.662 -3.886 27.350 1.00 93.25 240 GLU A C 1
ATOM 1935 O O . GLU A 1 240 ? -4.501 -4.274 27.284 1.00 93.25 240 GLU A O 1
ATOM 1940 N N . LEU A 1 241 ? -5.968 -2.667 27.808 1.00 88.56 241 LEU A N 1
ATOM 1941 C CA . LEU A 1 241 ? -4.956 -1.700 28.240 1.00 88.56 241 LEU A CA 1
ATOM 1942 C C . LEU A 1 241 ? -4.187 -2.180 29.476 1.00 88.56 241 LEU A C 1
ATOM 1944 O O . LEU A 1 241 ? -3.001 -1.891 29.586 1.00 88.56 241 LEU A O 1
ATOM 1948 N N . ALA A 1 242 ? -4.832 -2.922 30.381 1.00 89.06 242 ALA A N 1
ATOM 1949 C CA . ALA A 1 242 ? -4.167 -3.512 31.540 1.00 89.06 242 ALA A CA 1
ATOM 1950 C C . ALA A 1 242 ? -3.181 -4.633 31.170 1.00 89.06 242 ALA A C 1
ATOM 1952 O O . ALA A 1 242 ? -2.304 -4.925 31.968 1.00 89.06 242 ALA A O 1
ATOM 1953 N N . ASN A 1 243 ? -3.305 -5.242 29.986 1.00 85.12 243 ASN A N 1
ATOM 1954 C CA . ASN A 1 243 ? -2.375 -6.270 29.504 1.00 85.12 243 ASN A CA 1
ATOM 1955 C C . ASN A 1 243 ? -1.178 -5.689 28.727 1.00 85.12 243 ASN A C 1
ATOM 1957 O O . ASN A 1 243 ? -0.253 -6.426 28.395 1.00 85.12 243 ASN A O 1
ATOM 1961 N N . LEU A 1 244 ? -1.205 -4.393 28.389 1.00 78.44 244 LEU A N 1
ATOM 1962 C CA . LEU A 1 244 ? -0.119 -3.707 27.676 1.00 78.44 244 LEU A CA 1
ATOM 1963 C C . LEU A 1 244 ? 0.973 -3.159 28.612 1.00 78.44 244 LEU A C 1
ATOM 1965 O O . LEU A 1 244 ? 2.014 -2.720 28.119 1.00 78.44 244 LEU A O 1
ATOM 1969 N N . TYR A 1 245 ? 0.729 -3.165 29.926 1.00 56.16 245 TYR A N 1
ATOM 1970 C CA . TYR A 1 245 ? 1.616 -2.680 30.988 1.00 56.16 245 TYR A CA 1
ATOM 1971 C C . TYR A 1 245 ? 1.859 -3.778 32.022 1.00 56.16 245 TYR A C 1
ATOM 1973 O O . TYR A 1 245 ? 2.984 -3.809 32.567 1.00 56.16 245 TYR A O 1
#

pLDDT: mean 86.79, std 17.08, range [33.31, 98.69]

Foldseek 3Di:
DDDDDDDDDDDPPPPPPPPPPPPPPDDVVN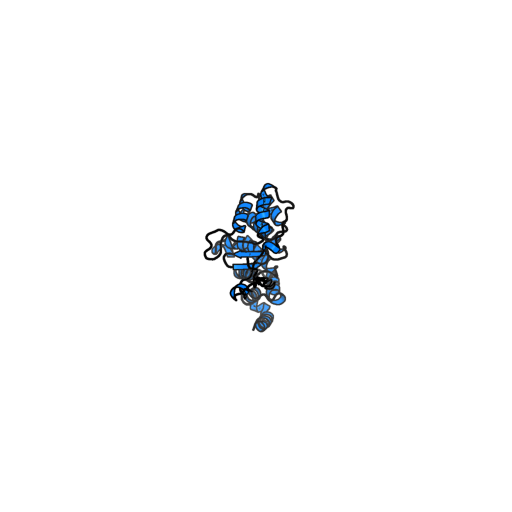VVDDPPQQQVPQDQDCVPQDPVCNVLSCQLSNSQAAEDQAAAVPDPDGDRNNVSLVVCLVPDDLVNLVVQLPGPRLNSVLSSQLSNCVVPVVSLQVSLVSQLPDDFWGWYDYHPDTDTFRSSVSSLVSVVVVDDPVCCLPDPSNLSSLLVVLVRLRHDLVSVLSSLVSDDDDPVCLVSLVCSCQVSVRPSSLVSCVVPPCVPCVVVSVVSVVVVD

Organism: Chryseobacterium oleae (NCBI:txid491207)

Sequence (245 aa):
MKVSGIFAVILTITLFSCHQKEEKKPVITDLLTDDFDYTKDAVFDSLNVPQHLRKIVKDISSLNIYETEQGGKGATDTPANFRNFKKLYKAASEQELLALTDNKNSVLAVYASIGLSEKDNQYTIPVFQKMLNRRGTVHIQNGCILSNDHPAEPVYWAQYYKLKPEELNSDQDLKQLDSMILFMPESSELILTTALRNRIFSDGLKKQIAKQAFENHRQPALKYLNSWHKKEYADLLQKELANLY